Protein AF-A0A9Q0EUB9-F1 (afdb_monomer)

Nearest PDB structures (foldseek):
  1rus-assembly1_A  TM=4.535E-01  e=6.200E-01  Rhodospirillum rubrum
  4pca-assembly1_A  TM=4.721E-01  e=7.815E-01  Anaplasma phagocytophilum str. HGE1
  7cvu-assembly2_B  TM=4.628E-01  e=2.485E+00  Niastella koreensis GR20-10
  8hdj-assembly3_F  TM=3.247E-01  e=7.904E+00  Acetivibrio thermocellus DSM 1313

Secondary structure (DSSP, 8-state):
-EEEEE---STT----EEEEE-EEEE--BTTB----PPP----SS--SSPPPPPHHHH-------SSSSPPPP----PPPPTHHHHHHHHHHHHHHHHHHH-SS-SS-SHHHHHHHS--SS-PPPPEEEEPPPBSS-TTSHHHHHHHHHHHHHHHHHHSTTPPPEEEE-HHHHHHHHHHHHH-HHHH-TTT-EEEE-HHHHHHHHHHHHHHHHTTTTHHHHHHHTTSS-HHHHHHHHTTSSHHHHHHHHHHHHHHHHHHHHHHHHHHHHHHHTS--PPPPHHHHHHHHHHH-GGG--

Foldseek 3Di:
DDWDWDDPPDPPDPDIAIFDKDKDKAWQDPVGHFDDDDDPPDPPPPPVDDDDDDCLQAVQDDDDFPDDDQDADPDPDDDPDCVVVVVVVVLVVVLLVVLLVDPDDDLNDPVSSVVPPPPPPDTRDMRMDMDDIHRDHLLHLSNLVSVQVVQLVVCCVTPNPDAGEDEDEDSNLVSNVSNCSRCVVCRNCVRHHYHYHPVVVLQVVQLVVLVVCVVVCLLVVCVVVVNDDSVRSNCLNNPVDVVVVVVSVVVVVSVVVSVLVVVLVVVVVVCVVPPDDRDDSVRVVVVVLVVDPVNPD

Sequence (297 aa):
MDNIDHNPTATTATSSFHGTSVSVFQHAGKGDKGEERGQLKFREEKVKTFPELPDSFTNVRPAFFTKKKPSPPKSGVTYSDTNFLKIQLAMEYEWLEKVTVTDGPVAVTWSAHHASQKRGKPFEISITSLLPLLRDQAHSVATVKHVMDKIKEVVTLLNPGQVPVIAADQPIYAVAKQVQWNWPENYGEDKFVIMFGGLHIEMAALKSIGTLLQNSGWTGALLEAGIASPGTAESFLTASNITRTRQMHQITACSLYKLLKAAYTDYLKETDEQPKEVLSFEAWCEERKLQSPQFHF

Organism: NCBI:txid630683

Mean predicted aligned error: 10.2 Å

pLDDT: mean 83.67, std 12.46, range [44.38, 96.56]

Radius of gyration: 26.31 Å; Cα contacts (8 Å, |Δi|>4): 279; chains: 1; bounding box: 78×44×66 Å

Solvent-accessible surface area (backbone atoms only — not comparable to full-atom values): 17841 Å² total; per-residue (Å²): 72,44,72,41,76,46,73,61,83,52,97,81,54,90,64,69,45,56,18,22,40,38,71,47,77,43,75,27,46,100,90,45,72,66,86,87,75,76,78,86,76,73,68,91,60,88,68,92,65,81,84,80,76,57,61,90,73,72,58,69,58,90,52,77,83,90,58,85,80,61,65,77,76,87,77,86,78,72,82,74,72,67,67,60,57,55,58,56,49,52,56,54,52,54,50,47,53,52,48,71,73,48,99,60,98,62,68,64,49,69,69,47,40,62,63,67,42,80,68,70,76,90,76,56,77,61,49,73,49,73,54,79,73,41,72,53,51,42,74,40,61,21,42,40,52,47,51,51,53,52,46,46,52,52,32,50,71,78,42,66,90,59,68,36,75,47,50,18,48,74,70,41,34,56,48,44,52,51,48,24,49,70,39,42,92,75,29,24,82,88,51,29,42,80,38,72,27,66,69,58,54,49,45,50,52,44,26,53,51,18,60,69,44,54,92,67,49,54,52,55,54,37,36,78,70,69,76,33,56,71,73,57,32,56,34,36,37,64,29,74,47,57,72,62,30,52,50,50,52,52,53,49,51,46,53,53,50,49,51,52,52,49,55,50,54,52,51,52,57,59,37,75,77,43,96,58,89,80,67,53,74,68,58,45,50,55,54,52,47,75,69,37,83,83,64,78,116

Structure (mmCIF, N/CA/C/O backbone):
data_AF-A0A9Q0EUB9-F1
#
_entry.id   AF-A0A9Q0EUB9-F1
#
loop_
_atom_site.group_PDB
_atom_site.id
_atom_site.type_symbol
_atom_site.label_atom_id
_atom_site.label_alt_id
_atom_site.label_comp_id
_atom_site.label_asym_id
_atom_site.label_entity_id
_atom_site.label_seq_id
_atom_site.pdbx_PDB_ins_code
_atom_site.Cartn_x
_atom_site.Cartn_y
_atom_site.Cartn_z
_atom_site.occupancy
_atom_site.B_iso_or_equiv
_atom_site.auth_seq_id
_atom_site.auth_comp_id
_atom_site.auth_asym_id
_atom_site.auth_atom_id
_atom_site.pdbx_PDB_model_num
ATOM 1 N N . MET A 1 1 ? -9.802 -0.212 10.227 1.00 89.38 1 MET A N 1
ATOM 2 C CA . MET A 1 1 ? -10.618 0.841 10.871 1.00 89.38 1 MET A CA 1
ATOM 3 C C . MET A 1 1 ? -10.610 2.019 9.935 1.00 89.38 1 MET A C 1
ATOM 5 O O . MET A 1 1 ? -9.535 2.342 9.445 1.00 89.38 1 MET A O 1
ATOM 9 N N . ASP A 1 2 ? -11.773 2.593 9.665 1.00 86.81 2 ASP A N 1
ATOM 10 C CA . ASP A 1 2 ? -11.898 3.685 8.704 1.00 86.81 2 ASP A CA 1
ATOM 11 C C . ASP A 1 2 ? -12.946 4.699 9.161 1.00 86.81 2 ASP A C 1
ATOM 13 O O . ASP A 1 2 ? -13.870 4.362 9.916 1.00 86.81 2 ASP A O 1
ATOM 17 N N . ASN A 1 3 ? -12.789 5.933 8.696 1.00 86.75 3 ASN A N 1
ATOM 18 C CA . ASN A 1 3 ? -13.776 6.972 8.889 1.00 86.75 3 ASN A CA 1
ATOM 19 C C . ASN A 1 3 ? -14.998 6.710 8.003 1.00 86.75 3 ASN A C 1
ATOM 21 O O . ASN A 1 3 ? -14.860 6.331 6.842 1.00 86.75 3 ASN A O 1
ATOM 25 N N . ILE A 1 4 ? -16.201 6.926 8.532 1.00 84.31 4 ILE A N 1
ATOM 26 C CA . ILE A 1 4 ? -17.420 6.892 7.725 1.00 84.31 4 ILE A CA 1
ATOM 27 C C . ILE A 1 4 ? -18.111 8.248 7.797 1.00 84.31 4 ILE A C 1
ATOM 29 O O . ILE A 1 4 ? -18.627 8.661 8.834 1.00 84.31 4 ILE A O 1
ATOM 33 N N . ASP A 1 5 ? -18.117 8.930 6.657 1.00 78.94 5 ASP A N 1
ATOM 34 C CA . ASP A 1 5 ? -18.790 10.205 6.466 1.00 78.94 5 ASP A CA 1
ATOM 35 C C . ASP A 1 5 ? -20.022 9.994 5.594 1.00 78.94 5 ASP A C 1
ATOM 37 O O . ASP A 1 5 ? -19.920 9.658 4.413 1.00 78.94 5 ASP A O 1
ATOM 41 N N . HIS A 1 6 ? -21.203 10.246 6.148 1.00 72.69 6 HIS A N 1
ATOM 42 C CA . HIS A 1 6 ? -22.381 10.515 5.342 1.00 72.69 6 HIS A CA 1
ATOM 43 C C . HIS A 1 6 ? -22.583 12.024 5.256 1.00 72.69 6 HIS A C 1
ATOM 45 O O . HIS A 1 6 ? -23.059 12.669 6.195 1.00 72.69 6 HIS A O 1
ATOM 51 N N . ASN A 1 7 ? -22.234 12.576 4.094 1.00 63.41 7 ASN A N 1
ATOM 52 C CA . ASN A 1 7 ? -22.499 13.967 3.762 1.00 63.41 7 ASN A CA 1
ATOM 53 C C . ASN A 1 7 ? -23.860 14.082 3.036 1.00 63.41 7 ASN A C 1
ATOM 55 O O . ASN A 1 7 ? -24.083 13.353 2.063 1.00 63.41 7 ASN A O 1
ATOM 59 N N . PRO A 1 8 ? -24.787 14.944 3.491 1.00 54.22 8 PRO A N 1
ATOM 60 C CA . PRO A 1 8 ? -26.097 15.144 2.878 1.00 54.22 8 PRO A CA 1
ATOM 61 C C . PRO A 1 8 ? -26.002 15.963 1.578 1.00 54.22 8 PRO A C 1
ATOM 63 O O . PRO A 1 8 ? -26.413 17.115 1.526 1.00 54.22 8 PRO A O 1
ATOM 66 N N . THR A 1 9 ? -25.475 15.391 0.495 1.00 60.31 9 THR A N 1
ATOM 67 C CA . THR A 1 9 ? -25.698 15.949 -0.858 1.00 60.31 9 THR A CA 1
ATOM 68 C C . THR A 1 9 ? -26.981 15.416 -1.501 1.00 60.31 9 THR A C 1
ATOM 70 O O . THR A 1 9 ? -27.411 15.922 -2.535 1.00 60.31 9 THR A O 1
ATOM 73 N N . ALA A 1 10 ? -27.627 14.424 -0.881 1.00 60.03 10 ALA A N 1
ATOM 74 C CA . ALA A 1 10 ? -28.935 13.931 -1.292 1.00 60.03 10 ALA A CA 1
ATOM 75 C C . ALA A 1 10 ? -30.050 14.856 -0.780 1.00 60.03 10 ALA A C 1
ATOM 77 O O . ALA A 1 10 ? -30.110 15.174 0.406 1.00 60.03 10 ALA A O 1
ATOM 78 N N . THR A 1 11 ? -30.983 15.217 -1.660 1.00 56.22 11 THR A N 1
ATOM 79 C CA . THR A 1 11 ? -32.145 16.083 -1.380 1.00 56.22 11 THR A CA 1
ATOM 80 C C . THR A 1 11 ? -33.105 15.543 -0.311 1.00 56.22 11 THR A C 1
ATOM 82 O O . THR A 1 11 ? -33.987 16.270 0.135 1.00 56.22 11 THR A O 1
ATOM 85 N N . THR A 1 12 ? -32.935 14.292 0.124 1.00 60.78 12 THR A N 1
ATOM 86 C CA . THR A 1 12 ? -33.738 13.625 1.162 1.00 60.78 12 THR A CA 1
ATOM 87 C C . THR A 1 12 ? -32.972 13.366 2.463 1.00 60.78 12 THR A C 1
ATOM 89 O O . THR A 1 12 ? -33.509 12.725 3.364 1.00 60.78 12 THR A O 1
ATOM 92 N N . ALA A 1 13 ? -31.711 13.794 2.572 1.00 55.84 13 ALA A N 1
ATOM 93 C CA . ALA A 1 13 ? -30.912 13.545 3.766 1.00 55.84 13 ALA A CA 1
ATOM 94 C C . ALA A 1 13 ? -31.315 14.501 4.902 1.00 55.84 13 ALA A C 1
ATOM 96 O O . ALA A 1 13 ? -31.251 15.719 4.760 1.00 55.84 13 ALA A O 1
ATOM 97 N N . THR A 1 14 ? -31.726 13.943 6.043 1.00 60.16 14 THR A N 1
ATOM 98 C CA . THR A 1 14 ? -32.196 14.710 7.211 1.00 60.16 14 THR A CA 1
ATOM 99 C C . THR A 1 14 ? -31.079 15.096 8.186 1.00 60.16 14 THR A C 1
ATOM 101 O O . THR A 1 14 ? -31.284 15.961 9.031 1.00 60.16 14 THR A O 1
ATOM 104 N N . SER A 1 15 ? -29.904 14.462 8.100 1.00 65.44 15 SER A N 1
ATOM 105 C CA . SER A 1 15 ? -28.748 14.720 8.973 1.00 65.44 15 SER A CA 1
ATOM 106 C C . SER A 1 15 ? -27.446 14.221 8.341 1.00 65.44 15 SER A C 1
ATOM 108 O O . SER A 1 15 ? -27.471 13.286 7.542 1.00 65.44 15 SER A O 1
ATOM 110 N N . SER A 1 16 ? -26.305 14.791 8.736 1.00 70.88 16 SER A N 1
ATOM 111 C CA . SER A 1 16 ? -24.991 14.189 8.488 1.00 70.88 16 SER A CA 1
ATOM 112 C C . SER A 1 16 ? -24.679 13.122 9.541 1.00 70.88 16 SER A C 1
ATOM 114 O O . SER A 1 16 ? -25.105 13.222 10.693 1.00 70.88 16 SER A O 1
ATOM 116 N N . PHE A 1 17 ? -23.934 12.092 9.149 1.00 76.62 17 PHE A N 1
ATOM 117 C CA . PHE A 1 17 ? -23.360 11.117 10.076 1.00 76.62 17 PHE A CA 1
ATOM 118 C C . PHE A 1 17 ? -21.850 11.136 9.919 1.00 76.62 17 PHE A C 1
ATOM 120 O O . PHE A 1 17 ? -21.344 11.087 8.803 1.00 76.62 17 PHE A O 1
ATOM 127 N N . HIS A 1 18 ? -21.148 11.191 11.039 1.00 80.75 18 HIS A N 1
ATOM 128 C CA . HIS A 1 18 ? -19.721 10.952 11.082 1.00 80.75 18 HIS A CA 1
ATOM 129 C C . HIS A 1 18 ? -19.480 9.906 12.153 1.00 80.75 18 HIS A C 1
ATOM 131 O O . HIS A 1 18 ? -19.919 10.085 13.288 1.00 80.75 18 HIS A O 1
ATOM 137 N N . GLY A 1 19 ? -18.807 8.823 11.798 1.00 87.81 19 GLY A N 1
ATOM 138 C CA . GLY A 1 19 ? -18.542 7.739 12.725 1.00 87.81 19 GLY A CA 1
ATOM 139 C C . GLY A 1 19 ? -17.322 6.931 12.332 1.00 87.81 19 GLY A C 1
ATOM 140 O O . GLY A 1 19 ? -16.579 7.272 11.417 1.00 87.81 19 GLY A O 1
ATOM 141 N N . THR A 1 20 ? -17.147 5.808 13.010 1.00 90.62 20 THR A N 1
ATOM 142 C CA . THR A 1 20 ? -16.055 4.876 12.748 1.00 90.62 20 THR A CA 1
ATOM 143 C C . THR A 1 20 ? -16.614 3.528 12.329 1.00 90.62 20 THR A C 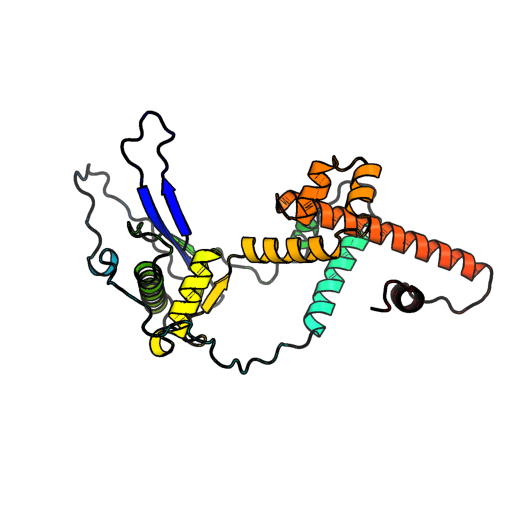1
ATOM 145 O O . THR A 1 20 ? -17.476 2.957 13.004 1.00 90.62 20 THR A O 1
ATOM 148 N N . SER A 1 21 ? -16.069 2.992 11.240 1.00 92.00 21 SER A N 1
ATOM 149 C CA . SER A 1 21 ? -16.313 1.622 10.799 1.00 92.00 21 SER A CA 1
ATOM 150 C C . SER A 1 21 ? -15.107 0.724 11.098 1.00 92.00 21 SER A C 1
ATOM 152 O O . SER A 1 21 ? -13.941 1.134 11.012 1.00 92.00 21 SER A O 1
ATOM 154 N N . VAL A 1 22 ? -15.377 -0.527 11.473 1.00 92.94 22 VAL A N 1
ATOM 155 C CA . VAL A 1 22 ? -14.336 -1.527 11.733 1.00 92.94 22 VAL A CA 1
ATOM 156 C C . VAL A 1 22 ? -14.710 -2.836 11.053 1.00 92.94 22 VAL A C 1
ATOM 158 O O . VAL A 1 22 ? -15.685 -3.483 11.425 1.00 92.94 22 VAL A O 1
ATOM 161 N N . SER A 1 23 ? -13.894 -3.233 10.083 1.00 92.12 23 SER A N 1
ATOM 162 C CA . SER A 1 23 ? -13.948 -4.551 9.453 1.00 92.12 23 SER A CA 1
ATOM 163 C C . SER A 1 23 ? -12.928 -5.473 10.111 1.00 92.12 23 SER A C 1
ATOM 165 O O . SER A 1 23 ? -11.768 -5.092 10.285 1.00 92.12 23 SER A O 1
ATOM 167 N N . VAL A 1 24 ? -13.361 -6.678 10.462 1.00 91.00 24 VAL A N 1
ATOM 168 C CA . VAL A 1 24 ? -12.537 -7.732 11.054 1.00 91.00 24 VAL A CA 1
ATOM 169 C C . VAL A 1 24 ? -12.381 -8.854 10.038 1.00 91.00 24 VAL A C 1
ATOM 171 O O . VAL A 1 24 ? -13.351 -9.261 9.397 1.00 91.00 24 VAL A O 1
ATOM 174 N N . PHE A 1 25 ? -11.155 -9.350 9.911 1.00 89.56 25 PHE A N 1
ATOM 175 C CA . PHE A 1 25 ? -10.788 -10.429 9.005 1.00 89.56 25 PHE A CA 1
ATOM 176 C C . PHE A 1 25 ? -10.156 -11.555 9.820 1.00 89.56 25 PHE A C 1
ATOM 178 O O . PHE A 1 25 ? -9.220 -11.313 10.580 1.00 89.56 25 PHE A O 1
ATOM 185 N N . GLN A 1 26 ? -10.657 -12.774 9.651 1.00 86.56 26 GLN A N 1
ATOM 186 C CA . GLN A 1 26 ? -10.038 -13.989 10.163 1.00 86.56 26 GLN A CA 1
ATOM 187 C C . GLN A 1 26 ? -9.510 -14.795 8.976 1.00 86.56 26 GLN A C 1
ATOM 189 O O . GLN A 1 26 ? -10.258 -15.172 8.071 1.00 86.56 26 GLN A O 1
ATOM 194 N N . HIS A 1 27 ? -8.201 -15.024 8.962 1.00 84.06 27 HIS A N 1
ATOM 195 C CA . HIS A 1 27 ? -7.534 -15.776 7.907 1.00 84.06 27 HIS A CA 1
ATOM 196 C C . HIS A 1 27 ? -7.450 -17.246 8.314 1.00 84.06 27 HIS A C 1
ATOM 198 O O . HIS A 1 27 ? -6.707 -17.597 9.228 1.00 84.06 27 HIS A O 1
ATOM 204 N N . ALA A 1 28 ? -8.211 -18.098 7.632 1.00 77.81 28 ALA A N 1
ATOM 205 C CA . ALA A 1 28 ? -8.210 -19.531 7.882 1.00 77.81 28 ALA A CA 1
ATOM 206 C C . ALA A 1 28 ? -6.838 -20.158 7.550 1.00 77.81 28 ALA A C 1
ATOM 208 O O . ALA A 1 28 ? -6.236 -19.901 6.503 1.00 77.81 28 ALA A O 1
ATOM 209 N N . GLY A 1 29 ? -6.337 -20.984 8.465 1.00 72.44 29 GLY A N 1
ATOM 210 C CA . GLY A 1 29 ? -5.090 -21.732 8.360 1.00 72.44 29 GLY A CA 1
ATOM 211 C C . GLY A 1 29 ? -5.313 -23.247 8.357 1.00 72.44 29 GLY A C 1
ATOM 212 O O . GLY A 1 29 ? -6.389 -23.752 8.660 1.00 72.44 29 GLY A O 1
ATOM 213 N N . LYS A 1 30 ? -4.257 -24.015 8.051 1.00 69.50 30 LYS A N 1
ATOM 214 C CA . LYS A 1 30 ? -4.339 -25.488 7.931 1.00 69.50 30 LYS A CA 1
ATOM 215 C C . LYS A 1 30 ? -4.806 -26.212 9.204 1.00 69.50 30 LYS A C 1
ATOM 217 O O . LYS A 1 30 ? -5.313 -27.322 9.093 1.00 69.50 30 LYS A O 1
ATOM 222 N N . GLY A 1 31 ? -4.589 -25.623 10.381 1.00 70.69 31 GLY A N 1
ATOM 223 C CA . GLY A 1 31 ? -4.983 -26.187 11.679 1.00 70.69 31 GLY A CA 1
ATOM 224 C C . GLY A 1 31 ? -6.146 -25.463 12.360 1.00 70.69 31 GLY A C 1
ATOM 225 O O . GLY A 1 31 ? -6.636 -25.949 13.370 1.00 70.69 31 GLY A O 1
ATOM 226 N N . ASP A 1 32 ? -6.584 -24.328 11.814 1.00 72.38 32 ASP A N 1
ATOM 227 C CA . ASP A 1 32 ? -7.654 -23.504 12.369 1.00 72.38 32 ASP A CA 1
ATOM 228 C C . ASP A 1 32 ? -8.381 -22.814 11.215 1.00 72.38 32 ASP A C 1
ATOM 230 O O . ASP A 1 32 ? -7.850 -21.899 10.585 1.00 72.38 32 ASP A O 1
ATOM 234 N N . LYS A 1 33 ? -9.586 -23.290 10.900 1.00 75.44 33 LYS A N 1
ATOM 235 C CA . LYS A 1 33 ? -10.401 -22.744 9.806 1.00 75.44 33 LYS A CA 1
ATOM 236 C C . LYS A 1 33 ? -11.096 -21.434 10.184 1.00 75.44 33 LYS A C 1
ATOM 238 O O . LYS A 1 33 ? -11.777 -20.851 9.345 1.00 75.44 33 LYS A O 1
ATOM 243 N N . GLY A 1 34 ? -10.909 -20.974 11.416 1.00 74.88 34 GLY A N 1
ATOM 244 C CA . GLY A 1 34 ? -11.662 -19.887 11.998 1.00 74.88 34 GLY A CA 1
ATOM 245 C C . GLY A 1 34 ? -13.081 -20.289 12.381 1.00 74.88 34 GLY A C 1
ATOM 246 O O . GLY A 1 34 ? -13.557 -21.388 12.085 1.00 74.88 34 GLY A O 1
ATOM 247 N N . GLU A 1 35 ? -13.760 -19.381 13.073 1.00 74.38 35 GLU A N 1
ATOM 248 C CA . GLU A 1 35 ? -15.121 -19.597 13.549 1.00 74.38 35 GLU A CA 1
ATOM 249 C C . GLU A 1 35 ? -16.091 -18.887 12.601 1.00 74.38 35 GLU A C 1
ATOM 251 O O . GLU A 1 35 ? -16.294 -17.673 12.676 1.00 74.38 35 GLU A O 1
ATOM 256 N N . GLU A 1 36 ? -16.697 -19.643 11.682 1.00 70.88 36 GLU A N 1
ATOM 257 C CA . GLU A 1 36 ? -17.761 -19.104 10.841 1.00 70.88 36 GLU A CA 1
ATOM 258 C C . GLU A 1 36 ? -19.012 -18.882 11.694 1.00 70.88 36 GLU A C 1
ATOM 260 O O . GLU A 1 36 ? -19.663 -19.822 12.157 1.00 70.88 36 GLU A O 1
ATOM 265 N N . ARG A 1 37 ? -19.367 -17.614 11.907 1.00 66.31 37 ARG A N 1
ATOM 266 C CA . ARG A 1 37 ? -20.626 -17.254 12.555 1.00 66.31 37 ARG A CA 1
ATOM 267 C C . ARG A 1 37 ? -21.682 -17.016 11.492 1.00 66.31 37 ARG A C 1
ATOM 269 O O . ARG A 1 37 ? -21.542 -16.125 10.659 1.00 66.31 37 ARG A O 1
ATOM 276 N N . GLY A 1 38 ? -22.748 -17.812 11.545 1.00 61.59 38 GLY A N 1
ATOM 277 C CA . GLY A 1 38 ? -23.901 -17.635 10.669 1.00 61.59 38 GLY A CA 1
ATOM 278 C C . GLY A 1 38 ? -24.463 -16.216 10.767 1.00 61.59 38 GLY A C 1
ATOM 279 O O . GLY A 1 38 ? -24.407 -15.582 11.824 1.00 61.59 38 GLY A O 1
ATOM 280 N N . GLN A 1 39 ? -25.014 -15.721 9.658 1.00 60.25 39 GLN A N 1
ATOM 281 C CA . GLN A 1 39 ? -25.669 -14.417 9.612 1.00 60.25 39 GLN A CA 1
ATOM 282 C C . GLN A 1 39 ? -26.689 -14.308 10.752 1.00 60.25 39 GLN A C 1
ATOM 284 O O . GLN A 1 39 ? -27.480 -15.231 10.973 1.00 60.25 39 GLN A O 1
ATOM 289 N N . LEU A 1 40 ? -26.679 -13.179 11.468 1.00 61.84 40 LEU A N 1
ATOM 290 C CA . LEU A 1 40 ? -27.714 -12.854 12.446 1.00 61.84 40 LEU A CA 1
ATOM 291 C C . LEU A 1 40 ? -29.075 -12.935 11.746 1.00 61.84 40 LEU A C 1
ATOM 293 O O . LEU A 1 40 ? -29.431 -12.071 10.946 1.00 61.84 40 LEU A O 1
ATOM 297 N N . LYS A 1 41 ? -29.822 -14.009 12.022 1.00 55.06 41 LYS A N 1
ATOM 298 C CA . LYS A 1 41 ? -31.193 -14.167 11.548 1.00 55.06 41 LYS A CA 1
ATOM 299 C C . LYS A 1 41 ? -32.064 -13.235 12.372 1.00 55.06 41 LYS A C 1
ATOM 301 O O . LYS A 1 41 ? -32.492 -13.579 13.474 1.00 55.06 41 LYS A O 1
ATOM 306 N N . PHE A 1 42 ? -32.293 -12.037 11.852 1.00 58.50 42 PHE A N 1
ATOM 307 C CA . PHE A 1 42 ? -33.357 -11.187 12.363 1.00 58.50 42 PHE A CA 1
ATOM 308 C C . PHE A 1 42 ? -34.672 -11.950 12.179 1.00 58.50 42 PHE A C 1
ATOM 310 O O . PHE A 1 42 ? -34.935 -12.478 11.098 1.00 58.50 42 PHE A O 1
ATOM 317 N N . ARG A 1 43 ? -35.466 -12.086 13.248 1.00 58.19 43 ARG A N 1
ATOM 318 C CA . ARG A 1 43 ? -36.803 -12.681 13.138 1.00 58.19 43 ARG A CA 1
ATOM 319 C C . ARG A 1 43 ? -37.594 -11.870 12.106 1.00 58.19 43 ARG A C 1
ATOM 321 O O . ARG A 1 43 ? -37.560 -10.647 12.156 1.00 58.19 43 ARG A O 1
ATOM 328 N N . GLU A 1 44 ? -38.310 -12.545 11.207 1.00 54.00 44 GLU A N 1
ATOM 329 C CA . GLU A 1 44 ? -39.214 -11.914 10.222 1.00 54.00 44 GLU A CA 1
ATOM 330 C C . GLU A 1 44 ? -40.408 -11.192 10.875 1.00 54.00 44 GLU A C 1
ATOM 332 O O . GLU A 1 44 ? -41.183 -10.499 10.215 1.00 54.00 44 GLU A O 1
ATOM 337 N N . GLU A 1 45 ? -40.562 -11.328 12.192 1.00 57.16 45 GLU A N 1
ATOM 338 C CA . GLU A 1 45 ? -41.456 -10.495 12.979 1.00 57.16 45 GLU A CA 1
ATOM 339 C C . GLU A 1 45 ? -41.043 -9.032 12.802 1.00 57.16 45 GLU A C 1
ATOM 341 O O . GLU A 1 45 ? -39.869 -8.695 12.924 1.00 57.16 45 GLU A O 1
ATOM 346 N N . LYS A 1 46 ? -42.001 -8.143 12.521 1.00 54.25 46 LYS A N 1
ATOM 347 C CA . LYS A 1 46 ? -41.779 -6.691 12.499 1.00 54.25 46 LYS A CA 1
ATOM 348 C C . LYS A 1 46 ? -41.303 -6.230 13.881 1.00 54.25 46 LYS A C 1
ATOM 350 O O . LYS A 1 46 ? -42.107 -5.781 14.699 1.00 54.25 46 LYS A O 1
ATOM 355 N N . VAL A 1 47 ? -40.010 -6.356 14.164 1.00 55.12 47 VAL A N 1
ATOM 356 C CA . VAL A 1 47 ? -39.419 -5.893 15.412 1.00 55.12 47 VAL A CA 1
ATOM 357 C C . VAL A 1 47 ? -39.417 -4.369 15.341 1.00 55.12 47 VAL A C 1
ATOM 359 O O . VAL A 1 47 ? -38.671 -3.771 14.572 1.00 55.12 47 VAL A O 1
ATOM 362 N N . LYS A 1 48 ? -40.300 -3.723 16.111 1.00 56.50 48 LYS A N 1
ATOM 363 C CA . LYS A 1 48 ? -40.396 -2.252 16.177 1.00 56.50 48 LYS A CA 1
ATOM 364 C C . LYS A 1 48 ? -39.142 -1.593 16.771 1.00 56.50 48 LYS A C 1
ATOM 366 O O . LYS A 1 48 ? -39.005 -0.379 16.674 1.00 56.50 48 LYS A O 1
ATOM 371 N N . THR A 1 49 ? -38.258 -2.367 17.398 1.00 59.94 49 THR A N 1
ATOM 372 C CA . THR A 1 49 ? -37.119 -1.878 18.184 1.00 59.94 49 THR A CA 1
ATOM 373 C C . THR A 1 49 ? -35.887 -2.747 17.951 1.00 59.94 49 THR A C 1
ATOM 375 O O . THR A 1 49 ? -35.911 -3.946 18.225 1.00 59.94 49 THR A O 1
ATOM 378 N N . PHE A 1 50 ? -34.801 -2.149 17.465 1.00 63.31 50 PHE A N 1
ATOM 379 C CA . PHE A 1 50 ? -33.507 -2.824 17.380 1.00 63.31 50 PHE A CA 1
ATOM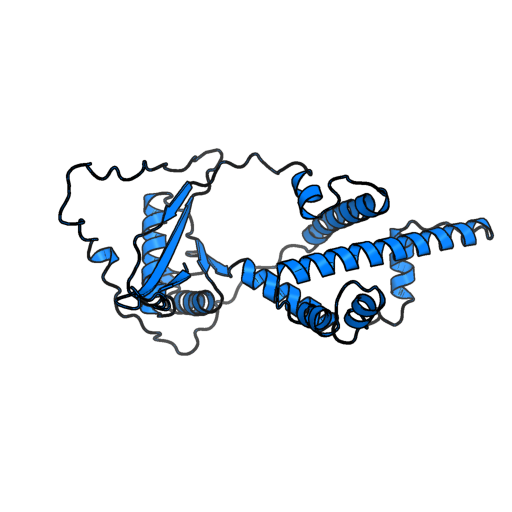 380 C C . PHE A 1 50 ? -32.905 -2.983 18.787 1.00 63.31 50 PHE A C 1
ATOM 382 O O . PHE A 1 50 ? -32.998 -2.037 19.570 1.00 63.31 50 PHE A O 1
ATOM 389 N N . PRO A 1 51 ? -32.301 -4.139 19.126 1.00 69.94 51 PRO A N 1
ATOM 390 C CA . PRO A 1 51 ? -31.597 -4.306 20.394 1.00 69.94 51 PRO A CA 1
ATOM 391 C C . PRO A 1 51 ? -30.470 -3.280 20.515 1.00 69.94 51 PRO A C 1
ATOM 393 O O . PRO A 1 51 ? -29.694 -3.101 19.573 1.00 69.94 51 PRO A O 1
ATOM 396 N N . GLU A 1 52 ? -30.374 -2.622 21.668 1.00 81.75 52 GLU A N 1
ATOM 397 C CA . GLU A 1 52 ? -29.263 -1.716 21.943 1.00 81.75 52 GLU A CA 1
ATOM 398 C C . GLU A 1 52 ? -27.960 -2.501 22.112 1.00 81.75 52 GLU A C 1
ATOM 400 O O . GLU A 1 52 ? -27.929 -3.621 22.631 1.00 81.75 52 GLU A O 1
ATOM 405 N N . LEU A 1 53 ? -26.868 -1.910 21.634 1.00 86.19 53 LEU A N 1
ATOM 406 C CA . LEU A 1 53 ? -25.537 -2.468 21.825 1.00 86.19 53 LEU A CA 1
ATOM 407 C C . LEU A 1 53 ? -25.098 -2.271 23.283 1.00 86.19 53 LEU A C 1
ATOM 409 O O . LEU A 1 53 ? -25.437 -1.247 23.874 1.00 86.19 53 LEU A O 1
ATOM 413 N N . PRO A 1 54 ? -24.297 -3.191 23.850 1.00 89.56 54 PRO A N 1
ATOM 414 C CA . PRO A 1 54 ? -23.807 -3.048 25.215 1.00 89.56 54 PRO A CA 1
ATOM 415 C C . PRO A 1 54 ? -23.018 -1.751 25.420 1.00 89.56 54 PRO A C 1
ATOM 417 O O . PRO A 1 54 ? -22.197 -1.385 24.574 1.00 89.56 54 PRO A O 1
ATOM 420 N N . ASP A 1 55 ? -23.161 -1.139 26.597 1.00 90.50 55 ASP A N 1
ATOM 421 C CA . ASP A 1 55 ? -22.394 0.052 26.998 1.00 90.50 55 ASP A CA 1
ATOM 422 C C . ASP A 1 55 ? -20.882 -0.157 26.895 1.00 90.50 55 ASP A C 1
ATOM 424 O O . ASP A 1 55 ? -20.131 0.761 26.578 1.00 90.50 55 ASP A O 1
ATOM 428 N N . SER A 1 56 ? -20.411 -1.386 27.121 1.00 90.75 56 SER A N 1
ATOM 429 C CA . SER A 1 56 ? -18.996 -1.736 26.972 1.00 90.75 56 SER A CA 1
ATOM 430 C C . SER A 1 56 ? -18.475 -1.552 25.544 1.00 90.75 56 SER A C 1
ATOM 432 O O . SER A 1 56 ? -17.263 -1.432 25.363 1.00 90.75 56 SER A O 1
ATOM 434 N N . PHE A 1 57 ? -19.360 -1.543 24.543 1.00 91.25 57 PHE A N 1
ATOM 435 C CA . PHE A 1 57 ? -19.045 -1.277 23.145 1.00 91.25 57 PHE A CA 1
ATOM 436 C C . PHE A 1 57 ? -19.311 0.182 22.763 1.00 91.25 57 PHE A C 1
ATOM 438 O O . PHE A 1 57 ? -18.473 0.786 22.098 1.00 91.25 57 PHE A O 1
ATOM 445 N N . THR A 1 58 ? -20.451 0.747 23.163 1.00 90.75 58 THR A N 1
ATOM 446 C CA . THR A 1 58 ? -20.892 2.081 22.719 1.00 90.75 58 THR A CA 1
ATOM 447 C C . THR A 1 58 ? -20.249 3.230 23.488 1.00 90.75 58 THR A C 1
ATOM 449 O O . THR A 1 58 ? -20.125 4.322 22.941 1.00 90.75 58 THR A O 1
ATOM 452 N N . ASN A 1 59 ? -19.825 3.013 24.736 1.00 92.38 59 ASN A N 1
ATOM 453 C CA . ASN A 1 59 ? -19.273 4.064 25.582 1.00 92.38 59 ASN A CA 1
ATOM 454 C C . ASN A 1 59 ? -17.752 4.192 25.399 1.00 92.38 59 ASN A C 1
ATOM 456 O O . ASN A 1 59 ? -16.963 3.498 26.052 1.00 92.38 59 ASN A O 1
ATOM 460 N N . VAL A 1 60 ? -17.340 5.102 24.514 1.00 93.25 60 VAL A N 1
ATOM 461 C CA . VAL A 1 60 ? -15.931 5.448 24.294 1.00 93.25 60 VAL A CA 1
ATOM 462 C C . VAL A 1 60 ? -15.425 6.295 25.461 1.00 93.25 60 VAL A C 1
ATOM 464 O O . VAL A 1 60 ? -15.772 7.465 25.624 1.00 93.25 60 VAL A O 1
ATOM 467 N N . ARG A 1 61 ? -14.567 5.703 26.297 1.00 93.31 61 ARG A N 1
ATOM 468 C CA . ARG A 1 61 ? -13.997 6.409 27.452 1.00 93.31 61 ARG A CA 1
ATOM 469 C C . ARG A 1 61 ? -13.006 7.486 26.997 1.00 93.31 61 ARG A C 1
ATOM 471 O O . ARG A 1 61 ? -12.163 7.191 26.146 1.00 93.31 61 ARG A O 1
ATOM 478 N N . PRO A 1 62 ? -13.016 8.685 27.611 1.00 93.81 62 PRO A N 1
ATOM 479 C CA . PRO A 1 62 ? -12.030 9.715 27.314 1.00 93.81 62 PRO A CA 1
ATOM 480 C C . PRO A 1 62 ? -10.598 9.193 27.471 1.00 93.81 62 PRO A C 1
ATOM 482 O O . PRO A 1 62 ? -10.258 8.562 28.474 1.00 93.81 62 PRO A O 1
ATOM 485 N N . ALA A 1 63 ? -9.750 9.484 26.489 1.00 92.94 63 ALA A N 1
ATOM 486 C CA . ALA A 1 63 ? -8.329 9.179 26.534 1.00 92.94 63 ALA A CA 1
ATOM 487 C C . ALA A 1 63 ? -7.533 10.349 25.961 1.00 92.94 63 ALA A C 1
ATOM 489 O O . ALA A 1 63 ? -7.895 10.925 24.936 1.00 92.94 63 ALA A O 1
ATOM 490 N N . PHE A 1 64 ? -6.427 10.674 26.622 1.00 91.94 64 PHE A N 1
ATOM 491 C CA . PHE A 1 64 ? -5.560 11.790 26.266 1.00 91.94 64 PHE A CA 1
ATOM 492 C C . PHE A 1 64 ? -4.105 11.362 26.425 1.00 91.94 64 PHE A C 1
ATOM 494 O O . PHE A 1 64 ? -3.780 10.548 27.293 1.00 91.94 64 PHE A O 1
ATOM 501 N N . PHE A 1 65 ? -3.219 11.912 25.598 1.00 90.44 65 PHE A N 1
ATOM 502 C CA . PHE A 1 65 ? -1.791 11.659 25.743 1.00 90.44 65 PHE A CA 1
ATOM 503 C C . PHE A 1 65 ? -1.261 12.344 27.000 1.00 90.44 65 PHE A C 1
ATOM 505 O O . PHE A 1 65 ? -1.381 13.557 27.161 1.00 90.44 65 PHE A O 1
ATOM 512 N N . THR A 1 66 ? -0.646 11.561 27.881 1.00 82.69 66 THR A N 1
ATOM 513 C CA . THR A 1 66 ? 0.007 12.072 29.092 1.00 82.69 66 THR A CA 1
ATOM 514 C C . THR A 1 66 ? 1.430 12.542 28.804 1.00 82.69 66 THR A C 1
ATOM 516 O O . THR A 1 66 ? 1.935 13.438 29.478 1.00 82.69 66 THR A O 1
ATOM 519 N N . LYS A 1 67 ? 2.074 11.988 27.768 1.00 83.19 67 LYS A N 1
ATOM 520 C CA . LYS A 1 67 ? 3.392 12.408 27.282 1.00 83.19 67 LYS A CA 1
ATOM 521 C C . LYS A 1 67 ? 3.249 13.167 25.965 1.00 83.19 67 LYS A C 1
ATOM 523 O O . LYS A 1 67 ? 2.680 12.662 24.998 1.00 83.19 67 LYS A O 1
ATOM 528 N N . LYS A 1 68 ? 3.819 14.373 25.897 1.00 75.56 68 LYS A N 1
ATOM 529 C CA . LYS A 1 68 ? 3.957 15.102 24.628 1.00 75.56 68 LYS A CA 1
ATOM 530 C C . LYS A 1 68 ? 5.019 14.405 23.776 1.00 75.56 68 LYS A C 1
ATOM 532 O O . LYS A 1 68 ? 6.147 14.273 24.232 1.00 75.56 68 LYS A O 1
ATOM 537 N N . LYS A 1 69 ? 4.659 14.010 22.548 1.00 73.25 69 LYS A N 1
ATOM 538 C CA . LYS A 1 69 ? 5.550 13.355 21.568 1.00 73.25 69 LYS A CA 1
ATOM 539 C C . LYS A 1 69 ? 6.226 12.093 22.138 1.00 73.25 69 LYS A C 1
ATOM 541 O O . LYS A 1 69 ? 7.431 12.108 22.381 1.00 73.25 69 LYS A O 1
ATOM 546 N N . PRO A 1 70 ? 5.469 11.012 22.387 1.00 78.19 70 PRO A N 1
ATOM 547 C CA . PRO A 1 70 ? 6.073 9.749 22.801 1.00 78.19 70 PRO A CA 1
ATOM 548 C C . PRO A 1 70 ? 7.099 9.293 21.751 1.00 78.19 70 PRO A C 1
ATOM 550 O O . PRO A 1 70 ? 6.813 9.299 20.553 1.00 78.19 70 PRO A O 1
ATOM 553 N N . SER A 1 71 ? 8.300 8.928 22.194 1.00 77.50 71 SER A N 1
ATOM 554 C CA . SER A 1 71 ? 9.320 8.384 21.298 1.00 77.50 71 SER A CA 1
ATOM 555 C C . SER A 1 71 ? 9.010 6.922 20.972 1.00 77.50 71 SER A C 1
ATOM 557 O O . SER A 1 71 ? 8.550 6.198 21.862 1.00 77.50 71 SER A O 1
ATOM 559 N N . PRO A 1 72 ? 9.295 6.460 19.742 1.00 80.38 72 PRO A N 1
ATOM 560 C CA . PRO A 1 72 ? 9.247 5.0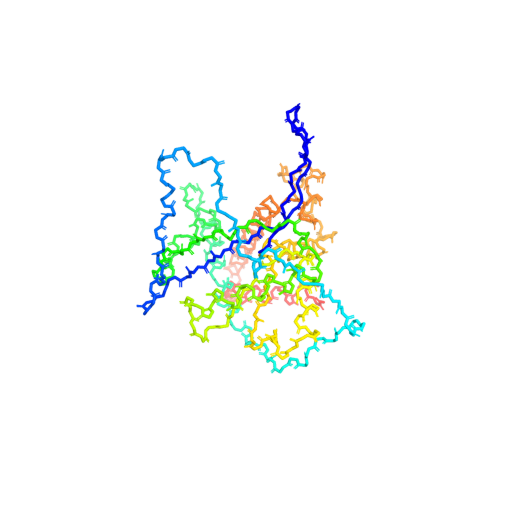39 19.439 1.00 80.38 72 PRO A CA 1
ATOM 561 C C . PRO A 1 72 ? 10.200 4.264 20.367 1.00 80.38 72 PRO A C 1
ATOM 563 O O . PRO A 1 72 ? 11.270 4.783 20.716 1.00 80.38 72 PRO A O 1
ATOM 566 N N . PRO A 1 73 ? 9.842 3.035 20.781 1.00 76.94 73 PRO A N 1
ATOM 567 C CA . PRO A 1 73 ? 10.767 2.169 21.497 1.00 76.94 73 PRO A CA 1
ATOM 568 C C . PRO A 1 73 ? 12.013 1.915 20.636 1.00 76.94 73 PRO A C 1
ATOM 570 O O . PRO A 1 73 ? 11.949 1.914 19.405 1.00 76.94 73 PRO A O 1
ATOM 573 N N . LYS A 1 74 ? 13.171 1.713 21.277 1.00 74.19 74 LYS A N 1
ATOM 574 C CA . LYS A 1 74 ? 14.390 1.325 20.557 1.00 74.19 74 LYS A CA 1
ATOM 575 C C . LYS A 1 74 ? 14.155 -0.050 19.932 1.00 74.19 74 LYS A C 1
ATOM 577 O O . LYS A 1 74 ? 14.081 -1.041 20.653 1.00 74.19 74 LYS A O 1
ATOM 582 N N . SER A 1 75 ? 14.021 -0.098 18.610 1.00 67.44 75 SER A N 1
ATOM 583 C CA . SER A 1 75 ? 13.878 -1.359 17.887 1.00 67.44 75 SER A CA 1
ATOM 584 C C . SER A 1 75 ? 15.216 -2.099 17.869 1.00 67.44 75 SER A C 1
ATOM 586 O O . SER A 1 75 ? 16.233 -1.537 17.468 1.00 67.44 75 SER A O 1
ATOM 588 N N . GLY A 1 76 ? 15.212 -3.355 18.321 1.00 63.75 76 GLY A N 1
ATOM 589 C CA . GLY A 1 76 ? 16.336 -4.288 18.187 1.00 63.75 76 GLY A CA 1
ATOM 590 C C . GLY A 1 76 ? 16.274 -5.123 16.905 1.00 63.75 76 GLY A C 1
ATOM 591 O O . GLY A 1 76 ? 17.054 -6.059 16.751 1.00 63.75 76 GLY A O 1
ATOM 592 N N . VAL A 1 77 ? 15.327 -4.832 16.006 1.00 65.81 77 VAL A N 1
ATOM 593 C CA . VAL A 1 77 ? 15.120 -5.613 14.785 1.00 65.81 77 VAL A CA 1
ATOM 594 C C . VAL A 1 77 ? 16.208 -5.266 13.778 1.00 65.81 77 VAL A C 1
ATOM 596 O O . VAL A 1 77 ? 16.296 -4.142 13.286 1.00 65.81 77 VAL A O 1
ATOM 599 N N . THR A 1 78 ? 17.042 -6.249 13.462 1.00 65.19 78 THR A N 1
ATOM 600 C CA . THR A 1 78 ? 17.961 -6.177 12.327 1.00 65.19 78 THR A CA 1
ATOM 601 C C . THR A 1 78 ? 17.165 -6.482 11.062 1.00 65.19 78 THR A C 1
ATOM 603 O O . THR A 1 78 ? 16.427 -7.468 11.025 1.00 65.19 78 THR A O 1
ATOM 606 N N . TYR A 1 79 ? 17.271 -5.638 10.034 1.00 62.59 79 TYR A N 1
ATOM 607 C CA . TYR A 1 79 ? 16.635 -5.926 8.750 1.00 62.59 79 TYR A CA 1
ATOM 608 C C . TYR A 1 79 ? 17.176 -7.248 8.197 1.00 62.59 79 TYR A C 1
ATOM 610 O O . TYR A 1 79 ? 18.379 -7.506 8.244 1.00 62.59 79 TYR A O 1
ATOM 618 N N . SER A 1 80 ? 16.276 -8.090 7.695 1.00 64.19 80 SER A N 1
ATOM 619 C CA . SER A 1 80 ? 16.643 -9.319 6.999 1.00 64.19 80 SER A CA 1
ATOM 620 C C . SER A 1 80 ? 17.512 -9.016 5.779 1.00 64.19 80 SER A C 1
ATOM 622 O O . SER A 1 80 ? 17.375 -7.965 5.152 1.00 64.19 80 SER A O 1
ATOM 624 N N . ASP A 1 81 ? 18.368 -9.971 5.427 1.00 66.19 81 ASP A N 1
ATOM 625 C CA . ASP A 1 81 ? 19.236 -9.906 4.258 1.00 66.19 81 ASP A CA 1
ATOM 626 C C . ASP A 1 81 ? 18.454 -9.537 2.978 1.00 66.19 81 ASP A C 1
ATOM 628 O O . ASP A 1 81 ? 17.426 -10.134 2.640 1.00 66.19 81 ASP A O 1
ATOM 632 N N . THR A 1 82 ? 18.974 -8.548 2.246 1.00 69.06 82 THR A N 1
ATOM 633 C CA . THR A 1 82 ? 18.461 -8.071 0.950 1.00 69.06 82 THR A CA 1
ATOM 634 C C . THR A 1 82 ? 18.403 -9.151 -0.133 1.00 69.06 82 THR A C 1
ATOM 636 O O . THR A 1 82 ? 17.767 -8.945 -1.165 1.00 69.06 82 THR A O 1
ATOM 639 N N . ASN A 1 83 ? 19.008 -10.321 0.085 1.00 74.38 83 ASN A N 1
ATOM 640 C CA . ASN A 1 83 ? 18.927 -11.455 -0.832 1.00 74.38 83 ASN A CA 1
ATOM 641 C C . ASN A 1 83 ? 17.483 -11.879 -1.168 1.00 74.38 83 ASN A C 1
ATOM 643 O O . ASN A 1 83 ? 17.232 -12.305 -2.295 1.00 74.38 83 ASN A O 1
ATOM 647 N N . PHE A 1 84 ? 16.509 -11.681 -0.270 1.00 71.88 84 PHE A N 1
ATOM 648 C CA . PHE A 1 84 ? 15.093 -11.901 -0.603 1.00 71.88 84 PHE A CA 1
ATOM 649 C C . PHE A 1 84 ? 14.598 -10.983 -1.735 1.00 71.88 84 PHE A C 1
ATOM 651 O O . PHE A 1 84 ? 13.846 -11.424 -2.603 1.00 71.88 84 PHE A O 1
ATOM 658 N N . LEU A 1 85 ? 15.054 -9.725 -1.774 1.00 74.25 85 LEU A N 1
ATOM 659 C CA . LEU A 1 85 ? 14.681 -8.770 -2.823 1.00 74.25 85 LEU A CA 1
ATOM 660 C C . LEU A 1 85 ? 15.220 -9.199 -4.189 1.00 74.25 85 LEU A C 1
ATOM 662 O O . LEU A 1 85 ? 14.524 -9.049 -5.187 1.00 74.25 85 LEU A O 1
ATOM 666 N N . LYS A 1 86 ? 16.422 -9.790 -4.239 1.00 77.06 86 LYS A N 1
ATOM 667 C CA . LYS A 1 86 ? 16.997 -10.316 -5.489 1.00 77.06 86 LYS A CA 1
ATOM 668 C C . LYS A 1 86 ? 16.136 -11.429 -6.088 1.00 77.06 86 LYS A C 1
ATOM 670 O O . LYS A 1 86 ? 15.920 -11.445 -7.294 1.00 77.06 86 LYS A O 1
ATOM 675 N N . ILE A 1 87 ? 15.615 -12.326 -5.247 1.00 78.56 87 ILE A N 1
ATOM 676 C CA . ILE A 1 87 ? 14.727 -13.412 -5.686 1.00 78.56 87 ILE A CA 1
ATOM 677 C C . ILE A 1 87 ? 13.416 -12.844 -6.242 1.00 78.56 87 ILE A C 1
ATOM 679 O O . ILE A 1 87 ? 12.966 -13.282 -7.296 1.00 78.56 87 ILE A O 1
ATOM 683 N N . GLN A 1 88 ? 12.823 -11.852 -5.568 1.00 79.50 88 GLN A N 1
ATOM 684 C CA . GLN A 1 88 ? 11.595 -11.204 -6.048 1.00 79.50 88 GLN A CA 1
ATOM 685 C C . GLN A 1 88 ? 11.819 -10.496 -7.392 1.00 79.50 88 GLN A C 1
ATOM 687 O O . GLN A 1 88 ? 11.030 -10.675 -8.313 1.00 79.50 88 GLN A O 1
ATOM 692 N N . LEU A 1 89 ? 12.936 -9.776 -7.542 1.00 84.75 89 LEU A N 1
ATOM 693 C CA . LEU A 1 89 ? 13.291 -9.097 -8.793 1.00 84.75 89 LEU A CA 1
ATOM 694 C C . LEU A 1 89 ? 13.455 -10.062 -9.973 1.00 84.75 89 LEU A C 1
ATOM 696 O O . LEU A 1 89 ? 13.096 -9.706 -11.092 1.00 84.75 89 LEU A O 1
ATOM 700 N N . ALA A 1 90 ? 13.961 -11.277 -9.748 1.00 85.44 90 ALA A N 1
ATOM 701 C CA . ALA A 1 90 ? 14.106 -12.268 -10.814 1.00 85.44 90 ALA A CA 1
ATOM 702 C C . ALA A 1 90 ? 12.756 -12.630 -11.465 1.00 85.44 90 ALA A C 1
ATOM 704 O O . ALA A 1 90 ? 12.691 -12.783 -12.684 1.00 85.44 90 ALA A O 1
ATOM 705 N N . MET A 1 91 ? 11.672 -12.703 -10.681 1.00 85.56 91 MET A N 1
ATOM 706 C CA . MET A 1 91 ? 10.326 -12.949 -11.220 1.00 85.56 91 MET A CA 1
ATOM 707 C C . MET A 1 91 ? 9.826 -11.774 -12.071 1.00 85.56 91 MET A C 1
ATOM 709 O O . MET A 1 91 ? 9.168 -11.976 -13.089 1.00 85.56 91 MET A O 1
ATOM 713 N N . GLU A 1 92 ? 10.172 -10.544 -11.688 1.00 90.06 92 GLU A N 1
ATOM 714 C CA . GLU A 1 92 ? 9.809 -9.349 -12.455 1.00 90.06 92 GLU A CA 1
ATOM 715 C C . GLU A 1 92 ? 10.515 -9.321 -13.816 1.00 90.06 92 GLU A C 1
ATOM 717 O O . GLU A 1 92 ? 9.899 -8.992 -14.829 1.00 90.06 92 GLU A O 1
ATOM 722 N N . TYR A 1 93 ? 11.784 -9.737 -13.874 1.00 89.62 93 TYR A N 1
ATOM 723 C CA . TYR A 1 93 ? 12.498 -9.903 -15.142 1.00 89.62 93 TYR A CA 1
ATOM 724 C C . TYR A 1 93 ? 11.935 -11.049 -15.993 1.00 89.62 93 TYR A C 1
ATOM 726 O O . TYR A 1 93 ? 11.867 -10.908 -17.212 1.00 89.62 93 TYR A O 1
ATOM 734 N N . GLU A 1 94 ? 11.464 -12.145 -15.385 1.00 88.31 94 GLU A N 1
ATOM 735 C CA . GLU A 1 94 ? 10.750 -13.207 -16.112 1.00 88.31 94 GLU A CA 1
ATOM 736 C C . GLU A 1 94 ? 9.469 -12.669 -16.771 1.00 88.31 94 GLU A C 1
ATOM 738 O O . GLU A 1 94 ? 9.140 -13.023 -17.907 1.00 88.31 94 GLU A O 1
ATOM 743 N N . TRP A 1 95 ? 8.737 -11.796 -16.072 1.00 88.88 95 TRP A N 1
ATOM 744 C CA . TRP A 1 95 ? 7.586 -11.111 -16.648 1.00 88.88 95 TRP A CA 1
ATOM 745 C C . TRP A 1 95 ? 7.990 -10.218 -17.821 1.00 88.88 95 TRP A C 1
ATOM 747 O O . TRP A 1 95 ? 7.404 -10.355 -18.897 1.00 88.88 95 TRP A O 1
ATOM 757 N N . LEU A 1 96 ? 9.000 -9.361 -17.645 1.00 90.19 96 LEU A N 1
ATOM 758 C CA . LEU A 1 96 ? 9.486 -8.466 -18.699 1.00 90.19 96 LEU A CA 1
ATOM 759 C C . LEU A 1 96 ? 9.930 -9.235 -19.955 1.00 90.19 96 LEU A C 1
ATOM 761 O O . LEU A 1 96 ? 9.576 -8.831 -21.062 1.00 90.19 96 LEU A O 1
ATOM 765 N N . GLU A 1 97 ? 10.616 -10.371 -19.795 1.00 88.06 97 GLU A N 1
ATOM 766 C CA . GLU A 1 97 ? 11.033 -11.238 -20.907 1.00 88.06 97 GLU A CA 1
ATOM 767 C C . GLU A 1 97 ? 9.832 -11.862 -21.639 1.00 88.06 97 GLU A C 1
ATOM 769 O O . GLU A 1 97 ? 9.836 -12.005 -22.859 1.00 88.06 97 GLU A O 1
ATOM 774 N N . LYS A 1 98 ? 8.742 -12.195 -20.935 1.00 84.62 98 LYS A N 1
ATOM 775 C CA . LYS A 1 98 ? 7.519 -12.677 -21.602 1.00 84.62 98 LYS A CA 1
ATOM 776 C C . LYS A 1 98 ? 6.829 -11.577 -22.405 1.00 84.62 98 LYS A C 1
ATOM 778 O O . LYS A 1 98 ? 6.307 -11.870 -23.477 1.00 84.62 98 LYS A O 1
ATOM 783 N N . VAL A 1 99 ? 6.827 -10.333 -21.914 1.00 81.81 99 VAL A N 1
ATOM 784 C CA . VAL A 1 99 ? 6.236 -9.197 -22.643 1.00 81.81 99 VAL A CA 1
ATOM 785 C C . VAL A 1 99 ? 6.983 -8.926 -23.951 1.00 81.81 99 VAL A C 1
ATOM 787 O O . VAL A 1 99 ? 6.347 -8.600 -24.950 1.00 81.81 99 VAL A O 1
ATOM 790 N N . THR A 1 100 ? 8.310 -9.068 -23.974 1.00 69.50 100 THR A N 1
ATOM 791 C CA . THR A 1 100 ? 9.122 -8.800 -25.174 1.00 69.50 100 THR A CA 1
ATOM 792 C C . THR A 1 100 ? 8.998 -9.876 -26.252 1.00 69.50 100 THR A C 1
ATOM 794 O O . THR A 1 100 ? 9.172 -9.558 -27.426 1.00 69.50 100 THR A O 1
ATOM 797 N N . VAL A 1 101 ? 8.681 -11.120 -25.880 1.00 62.16 101 VAL A N 1
ATOM 798 C CA . VAL A 1 101 ? 8.613 -12.269 -26.804 1.00 62.16 101 VAL A CA 1
ATOM 799 C C . VAL A 1 101 ? 7.254 -12.397 -27.513 1.00 62.16 101 VAL A C 1
ATOM 801 O O . VAL A 1 101 ? 7.171 -13.030 -28.564 1.00 62.16 101 VAL A O 1
ATOM 804 N N . THR A 1 102 ? 6.176 -11.803 -26.988 1.00 60.84 102 THR A N 1
ATOM 805 C CA . THR A 1 102 ? 4.828 -11.945 -27.570 1.00 60.84 102 THR A CA 1
ATOM 806 C C . THR A 1 102 ? 4.339 -10.680 -28.280 1.00 60.84 102 THR A C 1
ATOM 808 O O . THR A 1 102 ? 3.879 -9.749 -27.624 1.00 60.84 102 THR A O 1
ATOM 811 N N . ASP A 1 103 ? 4.281 -10.697 -29.615 1.00 58.09 103 ASP A N 1
ATOM 812 C CA . ASP A 1 103 ? 3.495 -9.744 -30.426 1.00 58.09 103 ASP A CA 1
ATOM 813 C C . ASP A 1 103 ? 2.002 -10.173 -30.507 1.00 58.09 103 ASP A C 1
ATOM 815 O O . ASP A 1 103 ? 1.395 -10.209 -31.578 1.00 58.09 103 ASP A O 1
ATOM 819 N N . GLY A 1 104 ? 1.386 -10.575 -29.382 1.00 54.62 104 GLY A N 1
ATOM 820 C CA . GLY A 1 104 ? 0.018 -11.124 -29.371 1.00 54.62 104 GLY A CA 1
ATOM 821 C C . GLY A 1 104 ? -0.680 -11.171 -27.999 1.00 54.62 104 GLY A C 1
ATOM 822 O O .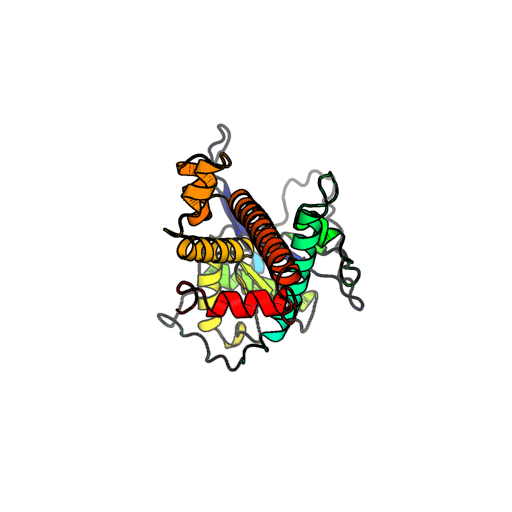 GLY A 1 104 ? -0.051 -10.918 -26.970 1.00 54.62 104 GLY A O 1
ATOM 823 N N . PRO A 1 105 ? -1.995 -11.489 -27.952 1.00 53.72 105 PRO A N 1
ATOM 824 C CA . PRO A 1 105 ? -2.812 -11.420 -26.743 1.00 53.72 105 PRO A CA 1
ATOM 825 C C . PRO A 1 105 ? -2.629 -12.676 -25.880 1.00 53.72 105 PRO A C 1
ATOM 827 O O . PRO A 1 105 ? -3.449 -13.591 -25.882 1.00 53.72 105 PRO A O 1
ATOM 830 N N . VAL A 1 106 ? -1.538 -12.722 -25.124 1.00 54.16 106 VAL A N 1
ATOM 831 C CA . VAL A 1 106 ? -1.394 -13.615 -23.962 1.00 54.16 106 VAL A CA 1
ATOM 832 C C . VAL A 1 106 ? -1.584 -12.768 -22.693 1.00 54.16 106 VAL A C 1
ATOM 834 O O . VAL A 1 106 ? -1.759 -11.555 -22.773 1.00 54.16 106 VAL A O 1
ATOM 837 N N . ALA A 1 107 ? -1.623 -13.378 -21.510 1.00 59.97 107 ALA A N 1
ATOM 838 C CA . ALA A 1 107 ? -1.664 -12.721 -20.200 1.00 59.97 107 ALA A CA 1
ATOM 839 C C . ALA A 1 107 ? -0.415 -11.836 -19.927 1.00 59.97 107 ALA A C 1
ATOM 841 O O . ALA A 1 107 ? 0.378 -12.118 -19.035 1.00 59.97 107 ALA A O 1
ATOM 842 N N . VAL A 1 108 ? -0.235 -10.772 -20.717 1.00 73.00 108 VAL A N 1
ATOM 843 C CA . VAL A 1 108 ? 0.932 -9.873 -20.753 1.00 73.00 108 VAL A CA 1
ATOM 844 C C . VAL A 1 108 ? 0.907 -8.866 -19.601 1.00 73.00 108 VAL A C 1
ATOM 846 O O . VAL A 1 108 ? 1.945 -8.334 -19.213 1.00 73.00 108 VAL A O 1
ATOM 849 N N . THR A 1 109 ? -0.260 -8.597 -19.008 1.00 81.88 109 THR A N 1
ATOM 850 C CA . THR A 1 109 ? -0.328 -7.666 -17.877 1.00 81.88 109 THR A CA 1
ATOM 851 C C . THR A 1 109 ? 0.403 -8.244 -16.671 1.00 81.88 109 THR A C 1
ATOM 853 O O . THR A 1 109 ? 0.314 -9.441 -16.392 1.00 81.88 109 THR A O 1
ATOM 856 N N . TRP A 1 110 ? 1.084 -7.378 -15.919 1.00 85.44 110 TRP A N 1
ATOM 857 C CA . TRP A 1 110 ? 1.804 -7.759 -14.702 1.00 85.44 110 TRP A CA 1
ATOM 858 C C . TRP A 1 110 ? 0.928 -8.596 -13.760 1.00 85.44 110 TRP A C 1
ATOM 860 O O . TRP A 1 110 ? 1.335 -9.660 -13.297 1.00 85.44 110 TRP A O 1
ATOM 870 N N . SER A 1 111 ? -0.319 -8.162 -13.542 1.00 83.56 111 SER A N 1
ATOM 871 C CA . SER A 1 111 ? -1.271 -8.861 -12.677 1.00 83.56 111 SER A CA 1
ATOM 872 C C . SER A 1 111 ? -1.672 -10.231 -13.220 1.00 83.56 111 SER A C 1
ATOM 874 O O . SER A 1 111 ? -1.797 -11.167 -12.438 1.00 83.56 111 SER A O 1
ATOM 876 N N . ALA A 1 112 ? -1.875 -10.374 -14.533 1.00 82.81 112 ALA A N 1
ATOM 877 C CA . ALA A 1 112 ? -2.248 -11.656 -15.122 1.00 82.81 112 ALA A CA 1
ATOM 878 C C . ALA A 1 112 ? -1.069 -12.641 -15.118 1.00 82.81 112 ALA A C 1
ATOM 880 O O . ALA A 1 112 ? -1.260 -13.804 -14.764 1.00 82.81 112 ALA A O 1
ATOM 881 N N . HIS A 1 113 ? 0.149 -12.168 -15.406 1.00 84.94 113 HIS A N 1
ATOM 882 C CA . HIS A 1 113 ? 1.371 -12.959 -15.277 1.00 84.94 113 HIS A CA 1
ATOM 883 C C . HIS A 1 113 ? 1.526 -13.501 -13.851 1.00 84.94 113 HIS A C 1
ATOM 885 O O . HIS A 1 113 ? 1.597 -14.715 -13.658 1.00 84.94 113 HIS A O 1
ATOM 891 N N . HIS A 1 114 ? 1.480 -12.625 -12.845 1.00 83.88 114 HIS A N 1
ATOM 892 C CA . HIS A 1 114 ? 1.633 -13.015 -11.442 1.00 83.88 114 HIS A CA 1
ATOM 893 C C . HIS A 1 114 ? 0.462 -13.853 -10.914 1.00 83.88 114 HIS A C 1
ATOM 895 O O . HIS A 1 114 ? 0.652 -14.698 -10.045 1.00 83.88 114 HIS A O 1
ATOM 901 N N . ALA A 1 115 ? -0.746 -13.683 -11.458 1.00 82.25 115 ALA A N 1
ATOM 902 C CA . ALA A 1 115 ? -1.876 -14.555 -11.145 1.00 82.25 115 ALA A CA 1
ATOM 903 C C . ALA A 1 115 ? -1.763 -15.951 -11.789 1.00 82.25 115 ALA A C 1
ATOM 905 O O . ALA A 1 115 ? -2.375 -16.892 -11.276 1.00 82.25 115 ALA A O 1
ATOM 906 N N . SER A 1 116 ? -1.037 -16.070 -12.910 1.00 80.69 116 SER A N 1
ATOM 907 C CA . SER A 1 116 ? -0.797 -17.325 -13.643 1.00 80.69 116 SER A CA 1
ATOM 908 C C . SER A 1 116 ? 0.378 -18.138 -13.095 1.00 80.69 116 SER A C 1
ATOM 910 O O . SER A 1 116 ? 0.357 -19.368 -13.165 1.00 80.69 116 SER A O 1
ATOM 912 N N . GLN A 1 117 ? 1.376 -17.463 -12.512 1.00 77.94 117 GLN A N 1
ATOM 913 C CA . GLN A 1 117 ? 2.378 -18.084 -11.646 1.00 77.94 117 GLN A CA 1
ATOM 914 C C . GLN A 1 117 ? 1.626 -18.894 -10.581 1.00 77.94 117 GLN A C 1
ATOM 916 O O . GLN A 1 117 ? 0.540 -18.479 -10.165 1.00 77.94 117 GLN A O 1
ATOM 921 N N . LYS A 1 118 ? 2.148 -20.061 -10.162 1.00 66.25 118 LYS A N 1
ATOM 922 C CA . LYS A 1 118 ? 1.489 -20.886 -9.133 1.00 66.25 118 LYS A CA 1
ATOM 923 C C . LYS A 1 118 ? 1.066 -19.961 -7.990 1.00 66.25 118 LYS A C 1
ATOM 925 O O . LYS A 1 118 ? 1.923 -19.480 -7.248 1.00 66.25 118 LYS A O 1
ATOM 930 N N . ARG A 1 119 ? -0.252 -19.733 -7.839 1.00 59.34 119 ARG A N 1
ATOM 931 C CA . ARG A 1 119 ? -0.814 -19.196 -6.591 1.00 59.34 119 ARG A CA 1
ATOM 932 C C . ARG A 1 119 ? -0.151 -20.005 -5.491 1.00 59.34 119 ARG A C 1
ATOM 934 O O . ARG A 1 119 ? 0.038 -21.200 -5.704 1.00 59.34 119 ARG A O 1
ATOM 941 N N . GLY A 1 120 ? 0.282 -19.348 -4.418 1.00 60.38 120 GLY A N 1
ATOM 942 C CA . GLY A 1 120 ? 1.107 -19.959 -3.381 1.00 60.38 120 GLY A CA 1
ATOM 943 C C . GLY A 1 120 ? 0.481 -21.207 -2.743 1.00 60.38 120 GLY A C 1
ATOM 944 O O . GLY A 1 120 ? -0.187 -22.034 -3.358 1.00 60.38 120 GLY A O 1
ATOM 945 N N . LYS A 1 121 ? 0.673 -21.399 -1.443 1.00 59.75 121 LYS A N 1
ATOM 946 C CA . LYS A 1 121 ? -0.112 -22.446 -0.775 1.00 59.75 121 LYS A CA 1
ATOM 947 C C . LYS A 1 121 ? -1.606 -22.156 -1.022 1.00 59.75 121 LYS A C 1
ATOM 949 O O . LYS A 1 121 ? -1.968 -20.977 -1.011 1.00 59.75 121 LYS A O 1
ATOM 954 N N . PRO A 1 122 ? -2.444 -23.184 -1.271 1.00 65.12 122 PRO A N 1
ATOM 955 C CA . PRO A 1 122 ? -3.890 -23.011 -1.294 1.00 65.12 122 PRO A CA 1
ATOM 956 C C . PRO A 1 122 ? -4.282 -22.142 -0.104 1.00 65.12 122 PRO A C 1
ATOM 958 O O . PRO A 1 122 ? -3.881 -22.440 1.025 1.00 65.12 122 PRO A O 1
ATOM 961 N N . PHE A 1 123 ? -4.936 -21.020 -0.381 1.00 64.94 123 PHE A N 1
ATOM 962 C CA . PHE A 1 123 ? -5.409 -20.126 0.659 1.00 64.94 123 PHE A CA 1
ATOM 963 C C . PHE A 1 123 ? -6.874 -20.443 0.902 1.00 64.94 123 PHE A C 1
ATOM 965 O O . PHE A 1 123 ? -7.642 -20.659 -0.036 1.00 64.94 123 PHE A O 1
ATOM 972 N N . GLU A 1 124 ? -7.238 -20.497 2.170 1.00 74.69 124 GLU A N 1
ATOM 973 C CA . GLU A 1 124 ? -8.628 -20.609 2.569 1.00 74.69 124 GLU A CA 1
ATOM 974 C C . GLU A 1 124 ? -9.273 -19.220 2.489 1.00 74.69 124 GLU A C 1
ATOM 976 O O . GLU A 1 124 ? -8.613 -18.187 2.667 1.00 74.69 124 GLU A O 1
ATOM 981 N N . ILE A 1 125 ? -10.567 -19.183 2.174 1.00 78.75 125 ILE A N 1
ATOM 982 C CA . ILE A 1 125 ? -11.321 -17.930 2.104 1.00 78.75 125 ILE A CA 1
ATOM 983 C C . ILE A 1 125 ? -11.298 -17.282 3.492 1.00 78.75 125 ILE A C 1
ATOM 985 O O . ILE A 1 125 ? -11.521 -17.941 4.505 1.00 78.75 125 ILE A O 1
ATOM 989 N N . SER A 1 126 ? -10.996 -15.984 3.543 1.00 84.19 126 SER A N 1
ATOM 990 C CA . SER A 1 126 ? -11.008 -15.248 4.809 1.00 84.19 126 SER A CA 1
ATOM 991 C C . SER A 1 126 ? -12.442 -14.999 5.259 1.00 84.19 126 SER A C 1
ATOM 993 O O . SER A 1 126 ? -13.277 -14.571 4.463 1.00 84.19 126 SER A O 1
ATOM 995 N N . ILE A 1 127 ? -12.710 -15.224 6.541 1.00 85.50 127 ILE A N 1
ATOM 996 C CA . ILE A 1 127 ? -13.993 -14.898 7.160 1.00 85.50 127 ILE A CA 1
ATOM 997 C C . ILE A 1 127 ? -13.966 -13.408 7.483 1.00 85.50 127 ILE A C 1
ATOM 999 O O . ILE A 1 127 ? -13.042 -12.919 8.137 1.00 85.50 127 ILE A O 1
ATOM 1003 N N . THR A 1 128 ? -14.964 -12.670 7.007 1.00 88.31 128 THR A N 1
ATOM 1004 C CA . THR A 1 128 ? -15.035 -11.217 7.184 1.00 88.31 128 THR A CA 1
ATOM 1005 C C . THR A 1 128 ? -16.298 -10.830 7.922 1.00 88.31 128 THR A C 1
ATOM 1007 O O . THR A 1 128 ? -17.375 -11.330 7.603 1.00 88.31 128 THR A O 1
ATOM 1010 N N . SER A 1 129 ? -16.185 -9.895 8.858 1.00 87.12 129 SER A N 1
ATOM 1011 C CA . SER A 1 129 ? -17.335 -9.330 9.558 1.00 87.12 129 SER A CA 1
ATOM 1012 C C . SER A 1 129 ? -17.152 -7.835 9.788 1.00 87.12 129 SER A C 1
ATOM 1014 O O . SER A 1 129 ? -16.029 -7.339 9.885 1.00 87.12 129 SER A O 1
ATOM 1016 N N . LEU A 1 130 ? -18.264 -7.112 9.876 1.00 89.31 130 LEU A N 1
ATOM 1017 C CA . LEU A 1 130 ? -18.288 -5.707 10.264 1.00 89.31 130 LEU A CA 1
ATOM 1018 C C . LEU A 1 130 ? -18.708 -5.615 11.726 1.00 89.31 130 LEU A C 1
ATOM 1020 O O . LEU A 1 130 ? -19.730 -6.178 12.121 1.00 89.31 130 LEU A O 1
ATOM 1024 N N . LEU A 1 131 ? -17.938 -4.881 12.524 1.00 89.81 131 LEU A N 1
ATOM 1025 C CA . LEU A 1 131 ? -18.411 -4.470 13.838 1.00 89.81 131 LEU A CA 1
ATOM 1026 C C . LEU A 1 131 ? -19.484 -3.385 13.678 1.00 89.81 131 LEU A C 1
ATOM 1028 O O . LEU A 1 131 ? -19.477 -2.655 12.679 1.00 89.81 131 LEU A O 1
ATOM 1032 N N . PRO A 1 132 ? -20.393 -3.246 14.658 1.00 89.56 132 PRO A N 1
ATOM 1033 C CA . PRO A 1 132 ? -21.352 -2.155 14.645 1.00 89.56 132 PRO A CA 1
ATOM 1034 C C . PRO A 1 132 ? -20.661 -0.790 14.542 1.00 89.56 132 PRO A C 1
ATOM 1036 O O . PRO A 1 132 ? -19.572 -0.590 15.084 1.00 89.56 132 PRO A O 1
ATOM 1039 N N . LEU A 1 133 ? -21.302 0.154 13.851 1.00 89.94 133 LEU A N 1
ATOM 1040 C CA . LEU A 1 133 ? -20.761 1.500 13.675 1.00 89.94 133 LEU A CA 1
ATOM 1041 C C . LEU A 1 133 ? -20.647 2.216 15.024 1.00 89.94 133 LEU A C 1
ATOM 1043 O O . LEU A 1 133 ? -21.611 2.273 15.791 1.00 89.94 133 LEU A O 1
ATOM 1047 N N . LEU A 1 134 ? -19.486 2.814 15.280 1.00 90.69 134 LEU A N 1
ATOM 1048 C CA . LEU A 1 134 ? -19.309 3.751 16.385 1.00 90.69 134 LEU A CA 1
ATOM 1049 C C . LEU A 1 134 ? -19.682 5.153 15.903 1.00 90.69 134 LEU A C 1
ATOM 1051 O O . LEU A 1 134 ? -19.380 5.523 14.769 1.00 90.69 134 LEU A O 1
ATOM 1055 N N . ARG A 1 135 ? -20.334 5.938 16.763 1.00 87.88 135 ARG A N 1
ATOM 1056 C CA . ARG A 1 135 ? -20.702 7.331 16.447 1.00 87.88 135 ARG A CA 1
ATOM 1057 C C . ARG A 1 135 ? -19.534 8.304 16.626 1.00 87.88 135 ARG A C 1
ATOM 1059 O O . ARG A 1 135 ? -19.613 9.444 16.190 1.00 87.88 135 ARG A O 1
ATOM 1066 N N . ASP A 1 136 ? -18.465 7.862 17.275 1.00 90.56 136 ASP A N 1
ATOM 1067 C CA . ASP A 1 136 ? -17.274 8.659 17.523 1.00 90.56 136 ASP A CA 1
ATOM 1068 C C . ASP A 1 136 ? -16.372 8.754 16.290 1.00 90.56 136 ASP A C 1
ATOM 1070 O O . ASP A 1 136 ? -16.280 7.836 15.470 1.00 90.56 136 ASP A O 1
ATOM 1074 N N . GLN A 1 137 ? -15.665 9.877 16.190 1.00 88.56 137 GLN A N 1
ATOM 1075 C CA . GLN A 1 137 ? -14.793 10.198 15.061 1.00 88.56 137 GLN A CA 1
ATOM 1076 C C . GLN A 1 137 ? -13.536 9.324 15.086 1.00 88.56 137 GLN A C 1
ATOM 1078 O O . GLN A 1 137 ? -12.897 9.179 16.135 1.00 88.56 137 GLN A O 1
ATOM 1083 N N . ALA A 1 138 ? -13.147 8.781 13.932 1.00 88.88 138 ALA A N 1
ATOM 1084 C CA . ALA A 1 138 ? -12.095 7.764 13.835 1.00 88.88 138 ALA A CA 1
ATOM 1085 C C . ALA A 1 138 ? -10.695 8.260 14.239 1.00 88.88 138 ALA A C 1
ATOM 1087 O O . ALA A 1 138 ? -9.847 7.473 14.651 1.00 88.88 138 ALA A O 1
ATOM 1088 N N . HIS A 1 139 ? -10.445 9.566 14.161 1.00 88.50 139 HIS A N 1
ATOM 1089 C CA . HIS A 1 139 ? -9.132 10.165 14.412 1.00 88.50 139 HIS A CA 1
ATOM 1090 C C . HIS A 1 139 ? -8.907 10.594 15.873 1.00 88.50 139 HIS A C 1
ATOM 1092 O O . HIS A 1 139 ? -7.833 11.098 16.207 1.00 88.50 139 HIS A O 1
ATOM 1098 N N . SER A 1 140 ? -9.894 10.424 16.761 1.00 93.25 140 SER A N 1
ATOM 1099 C CA . SER A 1 140 ? -9.728 10.778 18.173 1.00 93.25 140 SER A CA 1
ATOM 1100 C C . SER A 1 140 ? -8.891 9.728 1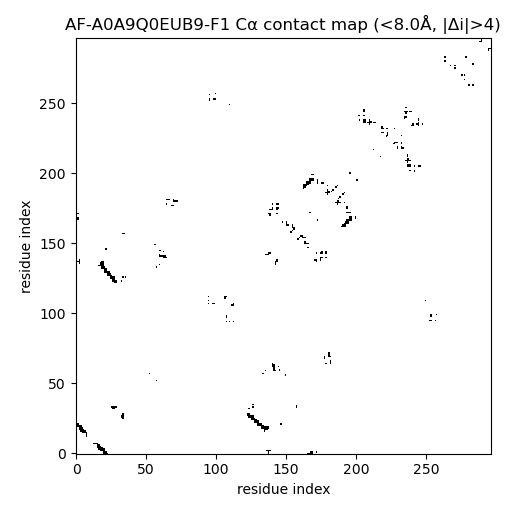8.918 1.00 93.25 140 SER A C 1
ATOM 1102 O O . SER A 1 140 ? -9.008 8.526 18.676 1.00 93.25 140 SER A O 1
ATOM 1104 N N . VAL A 1 141 ? -8.069 10.167 19.878 1.00 94.62 141 VAL A N 1
ATOM 1105 C CA . VAL A 1 141 ? -7.259 9.265 20.721 1.00 94.62 141 VAL A CA 1
ATOM 1106 C C . VAL A 1 141 ? -8.143 8.263 21.469 1.00 94.62 141 VAL A C 1
ATOM 1108 O O . VAL A 1 141 ? -7.800 7.085 21.561 1.00 94.62 141 VAL A O 1
ATOM 1111 N N . ALA A 1 142 ? -9.289 8.727 21.972 1.00 95.69 142 ALA A N 1
ATOM 1112 C CA . ALA A 1 142 ? -10.263 7.912 22.688 1.00 95.69 142 ALA A CA 1
ATOM 1113 C C . ALA A 1 142 ? -10.836 6.805 21.795 1.00 95.69 142 ALA A C 1
ATOM 1115 O O . ALA A 1 142 ? -10.801 5.635 22.174 1.00 95.69 142 ALA A O 1
ATOM 1116 N N . THR A 1 143 ? -11.264 7.157 20.580 1.00 95.56 143 THR A N 1
ATOM 1117 C CA . THR A 1 143 ? -11.824 6.211 19.608 1.00 95.56 143 THR A CA 1
ATOM 1118 C C . THR A 1 143 ? -10.790 5.180 19.180 1.00 95.56 143 THR A C 1
ATOM 1120 O O . THR A 1 143 ? -11.066 3.986 19.225 1.00 95.56 143 THR A O 1
ATOM 1123 N N . VAL A 1 144 ? -9.581 5.616 18.808 1.00 95.75 144 VAL A N 1
ATOM 1124 C CA . VAL A 1 144 ? -8.511 4.708 18.368 1.00 95.75 144 VAL A CA 1
ATOM 1125 C C . VAL A 1 144 ? -8.153 3.725 19.476 1.00 95.75 144 VAL A C 1
ATOM 1127 O O . VAL A 1 144 ? -8.114 2.519 19.239 1.00 95.75 144 VAL A O 1
ATOM 1130 N N . LYS A 1 145 ? -7.954 4.218 20.703 1.00 96.12 145 LYS A N 1
ATOM 1131 C CA . LYS A 1 145 ? -7.669 3.361 21.855 1.00 96.12 145 LYS A CA 1
ATOM 1132 C C . LYS A 1 145 ? -8.812 2.371 22.114 1.00 96.12 145 LYS A C 1
ATOM 1134 O O . LYS A 1 145 ? -8.551 1.190 22.324 1.00 96.12 145 LYS A O 1
ATOM 1139 N N . HIS A 1 146 ? -10.063 2.832 22.074 1.00 96.56 146 HIS A N 1
ATOM 1140 C CA . HIS A 1 146 ? -11.242 1.984 22.268 1.00 96.56 146 HIS A CA 1
ATOM 1141 C C . HIS A 1 146 ? -11.342 0.887 21.206 1.00 96.56 146 HIS A C 1
ATOM 1143 O O . HIS A 1 146 ? -11.527 -0.277 21.542 1.00 96.56 146 HIS A O 1
ATOM 1149 N N . VAL A 1 147 ? -11.145 1.224 19.930 1.00 95.81 147 VAL A N 1
ATOM 1150 C CA . VAL A 1 147 ? -11.130 0.242 18.837 1.00 95.81 147 VAL A CA 1
ATOM 1151 C C . VAL A 1 147 ? -9.996 -0.766 19.017 1.00 95.81 147 VAL A C 1
ATOM 1153 O O . VAL A 1 147 ? -10.222 -1.959 18.836 1.00 95.81 147 VAL A O 1
ATOM 1156 N N . MET A 1 148 ? -8.799 -0.329 19.424 1.00 96.50 148 MET A N 1
ATOM 1157 C CA . MET A 1 148 ? -7.698 -1.246 19.742 1.00 96.50 148 MET A CA 1
ATOM 1158 C C . MET A 1 148 ? -8.075 -2.210 20.876 1.00 96.50 148 MET A C 1
ATOM 1160 O O . MET A 1 148 ? -7.836 -3.409 20.746 1.00 96.50 148 MET A O 1
ATOM 1164 N N . ASP A 1 149 ? -8.719 -1.730 21.944 1.00 96.56 149 ASP A N 1
ATOM 1165 C CA . ASP A 1 149 ? -9.227 -2.583 23.029 1.00 96.56 149 ASP A CA 1
ATOM 1166 C C . ASP A 1 149 ? -10.256 -3.604 22.507 1.00 96.56 149 ASP A C 1
ATOM 1168 O O . ASP A 1 149 ? -10.147 -4.796 22.799 1.00 96.56 149 ASP A O 1
ATOM 1172 N N . LYS A 1 150 ? -11.192 -3.184 21.645 1.00 95.31 150 LYS A N 1
ATOM 1173 C CA . LYS A 1 150 ? -12.180 -4.095 21.040 1.00 95.31 150 LYS A CA 1
ATOM 1174 C C . LYS A 1 150 ? -11.556 -5.133 20.120 1.00 95.31 150 LYS A C 1
ATOM 1176 O O . LYS A 1 150 ? -11.963 -6.290 20.152 1.00 95.31 150 LYS A O 1
ATOM 1181 N N . ILE A 1 151 ? -10.542 -4.766 19.343 1.00 94.75 151 ILE A N 1
ATOM 1182 C CA . ILE A 1 151 ? -9.808 -5.726 18.513 1.00 94.75 151 ILE A CA 1
ATOM 1183 C C . ILE A 1 151 ? -9.082 -6.749 19.401 1.00 94.75 151 ILE A C 1
ATOM 1185 O O . ILE A 1 151 ? -9.129 -7.939 19.101 1.00 94.75 151 ILE A O 1
ATOM 1189 N N . LYS A 1 152 ? -8.478 -6.332 20.527 1.00 95.19 152 LYS A N 1
ATOM 1190 C CA . LYS A 1 152 ? -7.884 -7.269 21.502 1.00 95.19 152 LYS A CA 1
ATOM 1191 C C . LYS A 1 152 ? -8.913 -8.244 22.069 1.00 95.19 152 LYS A C 1
ATOM 1193 O O . LYS A 1 152 ? -8.619 -9.433 22.162 1.00 95.19 152 LYS A O 1
ATOM 1198 N N . GLU A 1 153 ? -10.094 -7.753 22.445 1.00 94.31 153 GLU A N 1
ATOM 1199 C CA . GLU A 1 153 ? -11.200 -8.580 22.948 1.00 94.31 153 GLU A CA 1
ATOM 1200 C C . GLU A 1 153 ? -11.649 -9.605 21.895 1.00 94.31 153 GLU A C 1
ATOM 1202 O O . GLU A 1 153 ? -11.751 -10.792 22.198 1.00 94.31 153 GLU A O 1
ATOM 1207 N N . VAL A 1 154 ? -11.840 -9.170 20.644 1.00 91.88 154 VAL A N 1
ATOM 1208 C CA . VAL A 1 154 ? -12.220 -10.044 19.522 1.00 91.88 154 VAL A CA 1
ATOM 1209 C C . VAL A 1 154 ? -11.160 -11.114 19.264 1.00 91.88 154 VAL A C 1
ATOM 1211 O O . VAL A 1 154 ? -11.499 -12.288 19.129 1.00 91.88 154 VAL A O 1
ATOM 1214 N N . VAL A 1 155 ? -9.878 -10.739 19.234 1.00 91.50 155 VAL A N 1
ATOM 1215 C CA . VAL A 1 155 ? -8.777 -11.690 19.021 1.00 91.50 155 VAL A CA 1
ATOM 1216 C C . VAL A 1 155 ? -8.646 -12.651 20.197 1.00 91.50 155 VAL A C 1
ATOM 1218 O O . VAL A 1 155 ? -8.483 -13.840 19.977 1.00 91.50 155 VAL A O 1
ATOM 1221 N N . THR A 1 156 ? -8.795 -12.184 21.436 1.00 92.94 156 THR A N 1
ATOM 1222 C CA . THR A 1 156 ? -8.744 -13.052 22.625 1.00 92.94 156 THR A CA 1
ATOM 1223 C C . THR A 1 156 ? -9.887 -14.066 22.634 1.00 92.94 156 THR A C 1
ATOM 1225 O O . THR A 1 156 ? -9.685 -15.204 23.047 1.00 92.94 156 THR A O 1
ATOM 1228 N N . LEU A 1 157 ? -11.074 -13.663 22.171 1.00 89.88 157 LEU A N 1
ATOM 1229 C CA . LEU A 1 157 ? -12.236 -14.540 22.075 1.00 89.88 157 LEU A CA 1
ATOM 1230 C C . LEU A 1 157 ? -12.087 -15.582 20.959 1.00 89.88 157 LEU A C 1
ATOM 1232 O O . LEU A 1 157 ? -12.347 -16.756 21.197 1.00 89.88 157 LEU A O 1
ATOM 1236 N N . LEU A 1 158 ? -11.713 -15.150 19.751 1.00 86.56 158 LEU A N 1
ATOM 1237 C CA . LEU A 1 158 ? -11.730 -16.002 18.556 1.00 86.56 158 LEU A CA 1
ATOM 1238 C C . LEU A 1 158 ? -10.411 -16.745 18.312 1.00 86.56 158 LEU A C 1
ATOM 1240 O O . LEU A 1 158 ? -10.420 -17.814 17.718 1.00 86.56 158 LEU A O 1
ATOM 1244 N N . ASN A 1 159 ? -9.277 -16.167 18.712 1.00 86.19 159 ASN A N 1
ATOM 1245 C CA . ASN A 1 159 ? -7.928 -16.660 18.415 1.00 86.19 159 ASN A CA 1
ATOM 1246 C C . ASN A 1 159 ? -6.984 -16.411 19.617 1.00 86.19 159 ASN A C 1
ATOM 1248 O O . ASN A 1 159 ? -6.029 -15.628 19.516 1.00 86.19 159 ASN A O 1
ATO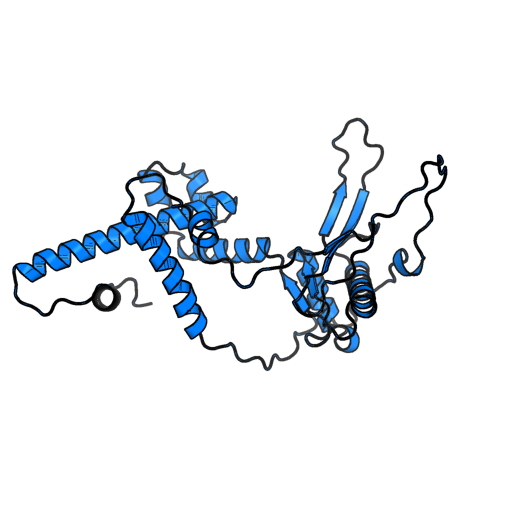M 1252 N N . PRO A 1 160 ? -7.256 -17.022 20.786 1.00 88.69 160 PRO A N 1
ATOM 1253 C CA . PRO A 1 160 ? -6.513 -16.751 22.014 1.00 88.69 160 PRO A CA 1
ATOM 1254 C C . PRO A 1 160 ? -5.006 -16.973 21.830 1.00 88.69 160 PRO A C 1
ATOM 1256 O O . PRO A 1 160 ? -4.565 -17.987 21.294 1.00 88.69 160 PRO A O 1
ATOM 1259 N N . GLY A 1 161 ? -4.208 -16.009 22.296 1.00 87.75 161 GLY A N 1
ATOM 1260 C CA . GLY A 1 161 ? -2.745 -16.033 22.189 1.00 87.75 161 GLY A CA 1
ATOM 1261 C C . GLY A 1 161 ? -2.173 -15.440 20.896 1.00 87.75 161 GLY A C 1
ATOM 1262 O O . GLY A 1 161 ? -0.962 -15.240 20.825 1.00 87.75 161 GLY A O 1
ATOM 1263 N N . GLN A 1 162 ? -2.999 -15.108 19.896 1.00 90.06 162 GLN A N 1
ATOM 1264 C CA . GLN A 1 162 ? -2.524 -14.376 18.719 1.00 90.06 162 GLN A CA 1
ATOM 1265 C C . GLN A 1 162 ? -2.335 -12.884 19.009 1.00 90.06 162 GLN A C 1
ATOM 1267 O O . GLN A 1 162 ? -3.084 -12.275 19.777 1.00 90.06 162 GLN A O 1
ATOM 1272 N N . VAL A 1 163 ? -1.340 -12.282 18.352 1.00 93.69 163 VAL A N 1
ATOM 1273 C CA . VAL A 1 163 ? -1.111 -10.835 18.404 1.00 93.69 163 VAL A CA 1
ATOM 1274 C C . VAL A 1 163 ? -2.128 -10.142 17.490 1.00 93.69 163 VAL A C 1
ATOM 1276 O O . VAL A 1 163 ? -2.154 -10.423 16.290 1.00 93.69 163 VAL A O 1
ATOM 1279 N N . PRO A 1 164 ? -2.959 -9.228 18.012 1.00 94.94 164 PRO A N 1
ATOM 1280 C CA . PRO A 1 164 ? -3.903 -8.481 17.200 1.00 94.94 164 PRO A CA 1
ATOM 1281 C C . PRO A 1 164 ? -3.207 -7.566 16.194 1.00 94.94 164 PRO A C 1
ATOM 1283 O O . PRO A 1 164 ? -2.174 -6.962 16.492 1.00 94.94 164 PRO A O 1
ATOM 1286 N N . VAL A 1 165 ? -3.827 -7.417 15.025 1.00 94.56 165 VAL A N 1
ATOM 1287 C CA . VAL A 1 165 ? -3.353 -6.552 13.942 1.00 94.56 165 VAL A CA 1
ATOM 1288 C C . VAL A 1 165 ? -4.457 -5.571 13.558 1.00 94.56 165 VAL A C 1
ATOM 1290 O O . VAL A 1 165 ? -5.605 -5.971 13.371 1.00 94.56 165 VAL A O 1
ATOM 1293 N N . ILE A 1 166 ? -4.120 -4.289 13.405 1.00 94.25 166 ILE A N 1
ATOM 1294 C CA . ILE A 1 166 ? -5.014 -3.287 12.809 1.00 94.25 166 ILE A CA 1
ATOM 1295 C C . ILE A 1 166 ? -4.360 -2.668 11.579 1.00 94.25 166 ILE A C 1
ATOM 1297 O O . ILE A 1 166 ? -3.219 -2.221 11.641 1.00 94.25 166 ILE A O 1
ATOM 1301 N N . ALA A 1 167 ? -5.099 -2.602 10.474 1.00 92.88 167 ALA A N 1
ATOM 1302 C CA . ALA A 1 167 ? -4.755 -1.758 9.336 1.00 92.88 167 ALA A CA 1
ATOM 1303 C C . ALA A 1 167 ? -5.579 -0.464 9.387 1.00 92.88 167 ALA A C 1
ATOM 1305 O O . ALA A 1 167 ? -6.794 -0.494 9.639 1.00 92.88 167 ALA A O 1
ATOM 1306 N N . ALA A 1 168 ? -4.908 0.662 9.166 1.00 91.12 168 ALA A N 1
ATOM 1307 C CA . ALA A 1 168 ? -5.498 1.990 9.255 1.00 91.12 168 ALA A CA 1
ATOM 1308 C C . ALA A 1 168 ? -4.948 2.923 8.170 1.00 91.12 168 ALA A C 1
ATOM 1310 O O . ALA A 1 168 ? -3.825 2.740 7.695 1.00 91.12 168 ALA A O 1
ATOM 1311 N N . ASP A 1 169 ? -5.739 3.923 7.785 1.00 88.69 169 ASP A N 1
ATOM 1312 C CA . ASP A 1 169 ? -5.299 4.997 6.895 1.00 88.69 169 ASP A CA 1
ATOM 1313 C C . ASP A 1 169 ? -4.170 5.840 7.523 1.00 88.69 169 ASP A C 1
ATOM 1315 O O . ASP A 1 169 ? -3.747 5.612 8.662 1.00 88.69 169 ASP A O 1
ATOM 1319 N N . GLN A 1 170 ? -3.643 6.815 6.779 1.00 87.12 170 GLN A N 1
ATOM 1320 C CA . GLN A 1 170 ? -2.491 7.580 7.254 1.00 87.12 170 GLN A CA 1
ATOM 1321 C C . GLN A 1 170 ? -2.741 8.348 8.572 1.00 87.12 170 GLN A C 1
ATOM 1323 O O . GLN A 1 170 ? -1.920 8.211 9.489 1.00 87.12 170 GLN A O 1
ATOM 1328 N N . PRO A 1 171 ? -3.820 9.143 8.713 1.00 89.75 171 PRO A N 1
ATOM 1329 C CA . PRO A 1 171 ? -4.108 9.848 9.960 1.00 89.75 171 PRO A CA 1
ATOM 1330 C C . PRO A 1 171 ? -4.351 8.912 11.149 1.00 89.75 171 PRO A C 1
ATOM 1332 O O . PRO A 1 171 ? -3.773 9.124 12.219 1.00 89.75 171 PRO A O 1
ATOM 1335 N N . ILE A 1 172 ? -5.155 7.858 10.976 1.00 93.19 172 ILE A N 1
ATOM 1336 C CA . ILE A 1 172 ? -5.495 6.930 12.060 1.00 93.19 172 ILE A CA 1
ATOM 1337 C C . ILE A 1 172 ? -4.260 6.123 12.464 1.00 93.19 172 ILE A C 1
ATOM 1339 O O . ILE A 1 172 ? -4.014 5.956 13.658 1.00 93.19 172 ILE A O 1
ATOM 1343 N N . TYR A 1 173 ? -3.431 5.686 11.509 1.00 93.31 173 TYR A N 1
ATOM 1344 C CA . TYR A 1 173 ? -2.164 5.014 11.805 1.00 93.31 173 TYR A CA 1
ATOM 1345 C C . TYR A 1 173 ? -1.262 5.865 12.703 1.00 93.31 173 TYR A C 1
ATOM 1347 O O . TYR A 1 173 ? -0.715 5.365 13.687 1.00 93.31 173 TYR A O 1
ATOM 1355 N N . ALA A 1 174 ? -1.120 7.160 12.399 1.00 92.38 174 ALA A N 1
ATOM 1356 C CA . ALA A 1 174 ? -0.279 8.058 13.185 1.00 92.38 174 ALA A CA 1
ATOM 1357 C C . ALA A 1 174 ? -0.782 8.196 14.633 1.00 92.38 174 ALA A C 1
ATOM 1359 O O . ALA A 1 174 ? 0.020 8.174 15.571 1.00 92.38 174 ALA A O 1
ATOM 1360 N N . VAL A 1 175 ? -2.101 8.298 14.829 1.00 93.94 175 VAL A N 1
ATOM 1361 C CA . VAL A 1 175 ? -2.714 8.332 16.167 1.00 93.94 175 VAL A CA 1
ATOM 1362 C C . VAL A 1 175 ? -2.546 6.985 16.871 1.00 93.94 175 VAL A C 1
ATOM 1364 O O . VAL A 1 175 ? -2.143 6.953 18.032 1.00 93.94 175 VAL A O 1
ATOM 1367 N N . ALA A 1 176 ? -2.766 5.871 16.173 1.00 94.94 176 ALA A N 1
ATOM 1368 C CA . ALA A 1 176 ? -2.627 4.526 16.721 1.00 94.94 176 ALA A CA 1
ATOM 1369 C C . ALA A 1 176 ? -1.190 4.238 17.179 1.00 94.94 176 ALA A C 1
ATOM 1371 O O . ALA A 1 176 ? -0.995 3.715 18.275 1.00 94.94 176 ALA A O 1
ATOM 1372 N N . LYS A 1 177 ? -0.165 4.647 16.416 1.00 93.81 177 LYS A N 1
ATOM 1373 C CA . LYS A 1 177 ? 1.238 4.542 16.858 1.00 93.81 177 LYS A CA 1
ATOM 1374 C C . LYS A 1 177 ? 1.500 5.373 18.114 1.00 93.81 177 LYS A C 1
ATOM 1376 O O . LYS A 1 177 ? 2.156 4.891 19.032 1.00 93.81 177 LYS A O 1
ATOM 1381 N N . GLN A 1 178 ? 0.942 6.582 18.210 1.00 93.38 178 GLN A N 1
ATOM 1382 C CA . GLN A 1 178 ? 1.058 7.394 19.428 1.00 93.38 178 GLN A CA 1
ATOM 1383 C C . GLN A 1 178 ? 0.348 6.756 20.630 1.00 93.38 178 GLN A C 1
ATOM 1385 O O . GLN A 1 178 ? 0.873 6.825 21.742 1.00 93.38 178 GLN A O 1
ATOM 1390 N N . VAL A 1 179 ? -0.808 6.115 20.427 1.00 94.31 179 VAL A N 1
ATOM 1391 C CA . VAL A 1 179 ? -1.482 5.300 21.453 1.00 94.31 179 VAL A CA 1
ATOM 1392 C C . VAL A 1 179 ? -0.567 4.147 21.877 1.00 94.31 179 VAL A C 1
ATOM 1394 O O . VAL A 1 179 ? -0.283 3.990 23.065 1.00 94.31 179 VAL A O 1
ATOM 1397 N N . GLN A 1 180 ? -0.016 3.402 20.919 1.00 94.25 180 GLN A N 1
ATOM 1398 C CA . GLN A 1 180 ? 0.913 2.303 21.178 1.00 94.25 180 GLN A CA 1
ATOM 1399 C C . GLN A 1 180 ? 2.138 2.733 21.996 1.00 94.25 180 GLN A C 1
ATOM 1401 O O . GLN A 1 180 ? 2.509 2.050 22.949 1.00 94.25 180 GLN A O 1
ATOM 1406 N N . TRP A 1 181 ? 2.732 3.888 21.694 1.00 92.69 181 TRP A N 1
ATOM 1407 C CA . TRP A 1 181 ? 3.900 4.389 22.424 1.00 92.69 181 TRP A CA 1
ATOM 1408 C C . TRP A 1 181 ? 3.568 5.031 23.784 1.00 92.69 181 TRP A C 1
ATOM 1410 O O . TRP A 1 181 ? 4.429 5.071 24.662 1.00 92.69 181 TRP A O 1
ATOM 1420 N N . ASN A 1 182 ? 2.342 5.530 23.996 1.00 92.62 182 ASN A N 1
ATOM 1421 C CA . ASN A 1 182 ? 1.915 6.051 25.305 1.00 92.62 182 ASN A CA 1
ATOM 1422 C C . ASN A 1 182 ? 1.545 4.938 26.295 1.00 92.62 182 ASN A C 1
ATOM 1424 O O . ASN A 1 182 ? 1.775 5.099 27.493 1.00 92.62 182 ASN A O 1
ATOM 1428 N N . TRP A 1 183 ? 0.997 3.820 25.810 1.00 93.00 183 TRP A N 1
ATOM 1429 C CA . TRP A 1 183 ? 0.569 2.689 26.639 1.00 93.00 183 TRP A CA 1
ATOM 1430 C C . TRP A 1 183 ? 1.224 1.366 26.192 1.00 93.00 183 TRP A C 1
ATOM 1432 O O . TRP A 1 183 ? 0.514 0.415 25.848 1.00 93.00 183 TRP A O 1
ATOM 1442 N N . PRO A 1 184 ? 2.570 1.265 26.222 1.00 91.31 184 PRO A N 1
ATOM 1443 C CA . PRO A 1 184 ? 3.302 0.085 25.747 1.00 91.31 184 PRO A CA 1
ATOM 1444 C C . PRO A 1 184 ? 2.982 -1.180 26.555 1.00 91.31 184 PRO A C 1
ATOM 1446 O O . PRO A 1 184 ? 3.031 -2.289 26.028 1.00 91.31 184 PRO A O 1
ATOM 1449 N N . GLU A 1 185 ? 2.564 -1.031 27.814 1.00 92.56 185 GLU A N 1
ATOM 1450 C CA . GLU A 1 185 ? 2.128 -2.166 28.631 1.00 92.56 185 GLU A CA 1
ATOM 1451 C C . GLU A 1 185 ? 0.919 -2.891 28.033 1.00 92.56 185 GLU A C 1
ATOM 1453 O O . GLU A 1 185 ? 0.831 -4.115 28.116 1.00 92.56 185 GLU A O 1
ATOM 1458 N N . ASN A 1 186 ? 0.033 -2.150 27.363 1.00 93.12 186 ASN A N 1
ATOM 1459 C CA . ASN A 1 186 ? -1.183 -2.691 26.766 1.00 93.12 186 ASN A CA 1
ATOM 1460 C C . ASN A 1 186 ? -1.042 -2.956 25.267 1.00 93.12 186 ASN A C 1
ATOM 1462 O O . ASN A 1 186 ? -1.664 -3.894 24.765 1.00 93.12 186 ASN A O 1
ATOM 1466 N N . TYR A 1 187 ? -0.266 -2.135 24.560 1.00 94.81 187 TYR A N 1
ATOM 1467 C CA . TYR A 1 187 ? -0.240 -2.117 23.097 1.00 94.81 187 TYR A CA 1
ATOM 1468 C C . TYR A 1 187 ? 1.169 -2.117 22.509 1.00 94.81 187 TYR A C 1
ATOM 1470 O O . TYR A 1 187 ? 1.306 -1.731 21.355 1.00 94.81 187 TYR A O 1
ATOM 1478 N N . GLY A 1 188 ? 2.207 -2.481 23.269 1.00 91.56 188 GLY A N 1
ATOM 1479 C CA . GLY A 1 188 ? 3.584 -2.582 22.769 1.00 91.56 188 GLY A CA 1
ATOM 1480 C C . GLY A 1 188 ? 3.684 -3.345 21.443 1.00 91.56 188 GLY A C 1
ATOM 1481 O O . GLY A 1 188 ? 2.771 -4.078 21.068 1.00 91.56 188 GLY A O 1
ATOM 1482 N N . GLU A 1 189 ? 4.772 -3.152 20.698 1.00 89.19 189 GLU A N 1
ATOM 1483 C CA . GLU A 1 189 ? 4.924 -3.734 19.351 1.00 89.19 189 GLU A CA 1
ATOM 1484 C C . GLU A 1 189 ? 4.908 -5.277 19.356 1.00 89.19 189 GLU A C 1
ATOM 1486 O O . GLU A 1 189 ? 4.556 -5.891 18.354 1.00 89.19 189 GLU A O 1
ATOM 1491 N N . ASP A 1 190 ? 5.196 -5.894 20.504 1.00 88.94 190 ASP A N 1
ATOM 1492 C CA . ASP A 1 190 ? 5.062 -7.325 20.805 1.00 88.94 190 ASP A CA 1
ATOM 1493 C C . ASP A 1 190 ? 3.621 -7.769 21.139 1.00 88.94 190 ASP A C 1
ATOM 1495 O O . ASP A 1 190 ? 3.303 -8.954 21.083 1.00 88.94 190 ASP A O 1
ATOM 1499 N N . LYS A 1 191 ? 2.739 -6.824 21.486 1.00 93.12 191 LYS A N 1
ATOM 1500 C CA . LYS A 1 191 ? 1.365 -7.059 21.969 1.00 93.12 191 LYS A CA 1
ATOM 1501 C C . LYS A 1 191 ? 0.287 -6.614 20.990 1.00 93.12 191 LYS A C 1
ATOM 1503 O O . LYS A 1 191 ? -0.860 -7.030 21.139 1.00 93.12 191 LYS A O 1
ATOM 1508 N N . PHE A 1 192 ? 0.609 -5.729 20.050 1.00 95.81 192 PHE A N 1
ATOM 1509 C CA . PHE A 1 192 ? -0.334 -5.212 19.064 1.00 95.81 192 PHE A CA 1
ATOM 1510 C C . PHE A 1 192 ? 0.412 -4.701 17.825 1.00 95.81 192 PHE A C 1
ATOM 1512 O O . PHE A 1 192 ? 1.261 -3.816 17.922 1.00 95.81 192 PHE A O 1
ATOM 1519 N N . VAL A 1 193 ? 0.064 -5.194 16.638 1.00 95.06 193 VAL A N 1
ATOM 1520 C CA . VAL A 1 193 ? 0.660 -4.728 15.380 1.00 95.06 193 VAL A CA 1
ATOM 1521 C C . VAL A 1 193 ? -0.239 -3.682 14.729 1.00 95.06 193 VAL A C 1
ATOM 1523 O O . VAL A 1 193 ? -1.431 -3.896 14.512 1.00 95.06 193 VAL A O 1
ATOM 1526 N N . ILE A 1 194 ? 0.344 -2.535 14.387 1.00 94.50 194 ILE A N 1
ATOM 1527 C CA . ILE A 1 194 ? -0.335 -1.465 13.654 1.00 94.50 194 ILE A CA 1
ATOM 1528 C C . ILE A 1 194 ? 0.284 -1.399 12.263 1.00 94.50 194 ILE A C 1
ATOM 1530 O O . ILE A 1 194 ? 1.477 -1.140 12.121 1.00 94.50 194 ILE A O 1
ATOM 1534 N N . MET A 1 195 ? -0.533 -1.638 11.245 1.00 92.44 195 MET A N 1
ATOM 1535 C CA . MET A 1 195 ? -0.146 -1.619 9.843 1.00 92.44 195 MET A CA 1
ATOM 1536 C C . MET A 1 195 ? -0.667 -0.361 9.155 1.00 92.44 195 MET A C 1
ATOM 1538 O O . MET A 1 195 ? -1.833 0.016 9.293 1.00 92.44 195 MET A O 1
ATOM 1542 N N . PHE A 1 196 ? 0.206 0.271 8.376 1.00 88.69 196 PHE A N 1
ATOM 1543 C CA . PHE A 1 196 ? -0.188 1.341 7.469 1.00 88.69 196 PHE A CA 1
ATOM 1544 C C . PHE A 1 196 ? -1.046 0.758 6.344 1.00 88.69 196 PHE A C 1
ATOM 1546 O O . PHE A 1 196 ? -0.751 -0.324 5.832 1.00 88.69 196 PHE A O 1
ATOM 1553 N N . GLY A 1 197 ? -2.110 1.456 5.959 1.00 87.38 197 GLY A N 1
ATOM 1554 C CA . GLY A 1 197 ? -3.000 1.012 4.894 1.00 87.38 197 GLY A CA 1
ATOM 1555 C C . GLY A 1 197 ? -2.228 0.784 3.596 1.00 87.38 197 GLY A C 1
ATOM 1556 O O . GLY A 1 197 ? -1.498 1.667 3.145 1.00 87.38 197 GLY A O 1
ATOM 1557 N N . GLY A 1 198 ? -2.402 -0.392 2.982 1.00 85.94 198 GLY A N 1
ATOM 1558 C CA . GLY A 1 198 ? -1.624 -0.808 1.807 1.00 85.94 198 GLY A CA 1
ATOM 1559 C C . GLY A 1 198 ? -1.684 0.187 0.646 1.00 85.94 198 GLY A C 1
ATOM 1560 O O . GLY A 1 198 ? -0.669 0.442 0.005 1.00 85.94 198 GLY A O 1
ATOM 1561 N N . LEU A 1 199 ? -2.838 0.834 0.449 1.00 86.75 199 LEU A N 1
ATOM 1562 C CA . LEU A 1 199 ? -3.002 1.898 -0.541 1.00 86.75 199 LEU A CA 1
ATOM 1563 C C . LEU A 1 199 ? -2.038 3.068 -0.298 1.00 86.75 199 LEU A C 1
ATOM 1565 O O . LEU A 1 199 ? -1.391 3.541 -1.225 1.00 86.75 199 LEU A O 1
ATOM 1569 N N . HIS A 1 200 ? -1.913 3.527 0.948 1.00 86.50 200 HIS A N 1
ATOM 1570 C CA . HIS A 1 200 ? -1.030 4.640 1.284 1.00 86.50 200 HIS A CA 1
ATOM 1571 C C . HIS A 1 200 ? 0.449 4.245 1.242 1.00 86.50 200 HIS A C 1
ATOM 1573 O O . HIS A 1 200 ? 1.273 5.091 0.897 1.00 86.50 200 HIS A O 1
ATOM 1579 N N . ILE A 1 201 ? 0.788 2.983 1.545 1.00 88.56 201 ILE A N 1
ATOM 1580 C CA . ILE A 1 201 ? 2.143 2.447 1.316 1.00 88.56 201 ILE A CA 1
ATOM 1581 C C . ILE A 1 201 ? 2.485 2.570 -0.170 1.00 88.56 201 ILE A C 1
ATOM 1583 O O . ILE A 1 201 ? 3.523 3.127 -0.524 1.00 88.56 201 ILE A O 1
ATOM 1587 N N . GLU A 1 202 ? 1.591 2.101 -1.041 1.00 90.56 202 GLU A N 1
ATOM 1588 C CA . GLU A 1 202 ? 1.793 2.174 -2.484 1.00 90.56 202 GLU A CA 1
ATOM 1589 C C . GLU A 1 202 ? 1.880 3.622 -2.977 1.00 90.56 202 GLU A C 1
ATOM 1591 O O . GLU A 1 202 ? 2.795 3.960 -3.724 1.00 90.56 202 GLU A O 1
ATOM 1596 N N . MET A 1 203 ? 0.986 4.506 -2.522 1.00 90.38 203 MET A N 1
ATOM 1597 C CA . MET A 1 203 ? 1.054 5.933 -2.853 1.00 90.38 203 MET A CA 1
ATOM 1598 C C . MET A 1 203 ? 2.390 6.551 -2.454 1.00 90.38 203 MET A C 1
ATOM 1600 O O . MET A 1 203 ? 2.944 7.335 -3.220 1.00 90.38 203 MET A O 1
ATOM 1604 N N . ALA A 1 204 ? 2.890 6.238 -1.257 1.00 90.06 204 ALA A N 1
ATOM 1605 C CA . ALA A 1 204 ? 4.168 6.751 -0.785 1.00 90.06 204 ALA A CA 1
ATOM 1606 C C . ALA A 1 204 ? 5.314 6.254 -1.675 1.00 90.06 204 ALA A C 1
ATOM 1608 O O . ALA A 1 204 ? 6.116 7.067 -2.127 1.00 90.06 204 ALA A O 1
ATOM 1609 N N . ALA A 1 205 ? 5.337 4.958 -2.001 1.00 92.31 205 ALA A N 1
ATOM 1610 C CA . ALA A 1 205 ? 6.340 4.377 -2.889 1.00 92.31 205 ALA A CA 1
ATOM 1611 C C . ALA A 1 205 ? 6.309 5.007 -4.292 1.00 92.31 205 ALA A C 1
ATOM 1613 O O . ALA A 1 205 ? 7.343 5.446 -4.790 1.00 92.31 205 ALA A O 1
ATOM 1614 N N . LEU A 1 206 ? 5.127 5.124 -4.907 1.00 94.88 206 LEU A N 1
ATOM 1615 C CA . LEU A 1 206 ? 4.967 5.735 -6.230 1.00 94.88 206 LEU A CA 1
ATOM 1616 C C . LEU A 1 206 ? 5.382 7.209 -6.239 1.00 94.88 206 LEU A C 1
ATOM 1618 O O . LEU A 1 206 ? 6.048 7.642 -7.171 1.00 94.88 206 LEU A O 1
ATOM 1622 N N . LYS A 1 207 ? 5.051 7.972 -5.191 1.00 94.25 207 LYS A N 1
ATOM 1623 C CA . LYS A 1 207 ? 5.509 9.363 -5.050 1.00 94.25 207 LYS A CA 1
ATOM 1624 C C . LYS A 1 207 ? 7.023 9.453 -4.907 1.00 94.25 207 LYS A C 1
ATOM 1626 O O . LYS A 1 207 ? 7.626 10.321 -5.523 1.00 94.25 207 LYS A O 1
ATOM 1631 N N . SER A 1 208 ? 7.648 8.559 -4.140 1.00 95.06 208 SER A N 1
ATOM 1632 C CA . SER A 1 208 ? 9.109 8.509 -4.028 1.00 95.06 208 SER A CA 1
ATOM 1633 C C . SER A 1 208 ? 9.773 8.210 -5.373 1.00 95.06 208 SER A C 1
ATOM 1635 O O . SER A 1 208 ? 10.737 8.882 -5.731 1.00 95.06 208 SER A O 1
ATOM 1637 N N . ILE A 1 209 ? 9.235 7.259 -6.145 1.00 94.00 209 ILE A N 1
ATOM 1638 C CA . ILE A 1 209 ? 9.704 6.983 -7.511 1.00 94.00 209 ILE A CA 1
ATOM 1639 C C . ILE A 1 209 ? 9.481 8.210 -8.404 1.00 94.00 209 ILE A C 1
ATOM 1641 O O . ILE A 1 209 ? 10.374 8.592 -9.151 1.00 94.00 209 ILE A O 1
ATOM 1645 N N . GLY A 1 210 ? 8.325 8.865 -8.301 1.00 94.94 210 GLY A N 1
ATOM 1646 C CA . GLY A 1 210 ? 8.031 10.099 -9.021 1.00 94.94 210 GLY A CA 1
ATOM 1647 C C . GLY A 1 210 ? 9.039 11.211 -8.730 1.00 94.94 210 GLY A C 1
ATOM 1648 O O . GLY A 1 210 ? 9.528 11.835 -9.664 1.00 94.94 210 GLY A O 1
ATOM 1649 N N . THR A 1 211 ? 9.439 11.404 -7.470 1.00 95.12 211 THR A N 1
ATOM 1650 C CA . THR A 1 211 ? 10.512 12.344 -7.107 1.00 95.12 211 THR A CA 1
ATOM 1651 C C . THR A 1 211 ? 11.839 11.982 -7.774 1.00 95.12 211 THR A C 1
ATOM 1653 O O . THR A 1 211 ? 12.523 12.871 -8.269 1.00 95.12 211 THR A O 1
ATOM 1656 N N . LEU A 1 212 ? 12.199 10.693 -7.831 1.00 92.50 212 LE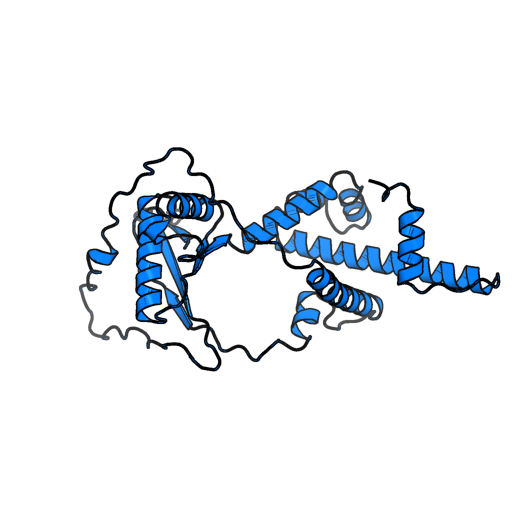U A N 1
ATOM 1657 C CA . LEU A 1 212 ? 13.419 10.240 -8.515 1.00 92.50 212 LEU A CA 1
ATOM 1658 C C . LEU A 1 212 ? 13.362 10.473 -10.030 1.00 92.50 212 LEU A C 1
ATOM 1660 O O . LEU A 1 212 ? 14.372 10.792 -10.648 1.00 92.50 212 LEU A O 1
ATOM 1664 N N . LEU A 1 213 ? 12.184 10.316 -10.633 1.00 93.75 213 LEU A N 1
ATOM 1665 C CA . LEU A 1 213 ? 11.973 10.522 -12.066 1.00 93.75 213 LEU A CA 1
ATOM 1666 C C . LEU A 1 213 ? 11.738 11.989 -12.434 1.00 93.75 213 LEU A C 1
ATOM 1668 O O . LEU A 1 213 ? 11.691 12.320 -13.623 1.00 93.75 213 LEU A O 1
ATOM 1672 N N . GLN A 1 214 ? 11.587 12.879 -11.459 1.00 93.94 214 GLN A N 1
ATOM 1673 C CA . GLN A 1 214 ? 11.385 14.291 -11.728 1.00 93.94 214 GLN A CA 1
ATOM 1674 C C . GLN A 1 214 ? 12.599 14.853 -12.477 1.00 93.94 214 GLN A C 1
ATOM 1676 O O . GLN A 1 214 ? 13.743 14.625 -12.097 1.00 93.94 214 GLN A O 1
ATOM 1681 N N . ASN A 1 215 ? 12.348 15.583 -13.565 1.00 92.31 215 ASN A N 1
ATOM 1682 C CA . ASN A 1 215 ? 13.380 16.142 -14.449 1.00 92.31 215 ASN A CA 1
ATOM 1683 C C . ASN A 1 215 ? 14.288 15.107 -15.147 1.00 92.31 215 ASN A C 1
ATOM 1685 O O . ASN A 1 215 ? 15.242 15.494 -15.812 1.00 92.31 215 ASN A O 1
ATOM 1689 N N . SER A 1 216 ? 13.973 13.809 -15.077 1.00 92.31 216 SER A N 1
ATOM 1690 C CA . SER A 1 216 ? 14.704 12.757 -15.809 1.00 92.31 216 SER A CA 1
ATOM 1691 C C . SER A 1 216 ? 14.399 12.723 -17.314 1.00 92.31 216 SER A C 1
ATOM 1693 O O . SER A 1 216 ? 14.976 11.930 -18.050 1.00 92.31 216 SER A O 1
ATOM 1695 N N . GLY A 1 217 ? 13.441 13.535 -17.772 1.00 93.94 217 GLY A N 1
ATOM 1696 C CA . GLY A 1 217 ? 12.867 13.445 -19.115 1.00 93.94 217 GLY A CA 1
ATOM 1697 C C . GLY A 1 217 ? 11.744 12.410 -19.241 1.00 93.94 217 GLY A C 1
ATOM 1698 O O . GLY A 1 217 ? 11.130 12.331 -20.301 1.00 93.94 217 GLY A O 1
ATOM 1699 N N . TRP A 1 218 ? 11.414 11.663 -18.176 1.00 95.62 218 TRP A N 1
ATOM 1700 C CA . TRP A 1 218 ? 10.353 10.649 -18.201 1.00 95.62 218 TRP A CA 1
ATOM 1701 C C . TRP A 1 218 ? 9.002 11.195 -18.683 1.00 95.62 218 TRP A C 1
ATOM 1703 O O . TRP A 1 218 ? 8.418 10.634 -19.606 1.00 95.62 218 TRP A O 1
ATOM 1713 N N . THR A 1 219 ? 8.520 12.314 -18.129 1.00 96.38 219 THR A N 1
ATOM 1714 C CA . THR A 1 219 ? 7.235 12.909 -18.547 1.00 96.38 219 THR A CA 1
ATOM 1715 C C . THR A 1 219 ? 7.261 13.394 -19.997 1.00 96.38 219 THR A C 1
ATOM 1717 O O . THR A 1 219 ? 6.271 13.227 -20.708 1.00 96.38 219 THR A O 1
ATOM 1720 N N . GLY A 1 220 ? 8.406 13.901 -20.464 1.00 96.38 220 GLY A N 1
ATOM 1721 C CA . GLY A 1 220 ? 8.635 14.243 -21.868 1.00 96.38 220 GLY A CA 1
ATOM 1722 C C . GLY A 1 220 ? 8.566 13.018 -22.779 1.00 96.38 220 GLY A C 1
ATOM 1723 O O . GLY A 1 220 ? 7.843 13.033 -23.766 1.00 96.38 220 GLY A O 1
ATOM 1724 N N . ALA A 1 221 ? 9.220 11.914 -22.410 1.00 95.44 221 ALA A N 1
ATOM 1725 C CA . ALA A 1 221 ? 9.160 10.670 -23.179 1.00 95.44 221 ALA A CA 1
ATOM 1726 C C . ALA A 1 221 ? 7.723 10.133 -23.311 1.00 95.44 221 ALA A C 1
ATOM 1728 O O . ALA A 1 221 ? 7.338 9.653 -24.375 1.00 95.44 221 ALA A O 1
ATOM 1729 N N . LEU A 1 222 ? 6.907 10.248 -22.256 1.00 95.25 222 LEU A N 1
ATOM 1730 C CA . LEU A 1 222 ? 5.492 9.858 -22.297 1.00 95.25 222 LEU A CA 1
ATOM 1731 C C . LEU A 1 222 ? 4.652 10.745 -23.225 1.00 95.25 222 LEU A C 1
ATOM 1733 O O . LEU A 1 222 ? 3.722 10.247 -23.867 1.00 95.25 222 LEU A O 1
ATOM 1737 N N . LEU A 1 223 ? 4.969 12.040 -23.272 1.00 95.00 223 LEU A N 1
ATOM 1738 C CA . LEU A 1 223 ? 4.314 13.014 -24.139 1.00 95.00 223 LEU A CA 1
ATOM 1739 C C . LEU A 1 223 ? 4.656 12.765 -25.610 1.00 95.00 223 LEU A C 1
ATOM 1741 O O . LEU A 1 223 ? 3.750 12.617 -26.426 1.00 95.00 223 LEU A O 1
ATOM 1745 N N . GLU A 1 224 ? 5.946 12.661 -25.929 1.00 95.19 224 GLU A N 1
ATOM 1746 C CA . GLU A 1 224 ? 6.431 12.436 -27.297 1.00 95.19 224 GLU A CA 1
ATOM 1747 C C . GLU A 1 224 ? 5.974 11.081 -27.855 1.00 95.19 224 GLU A C 1
ATOM 1749 O O . GLU A 1 224 ? 5.686 10.953 -29.042 1.00 95.19 224 GLU A O 1
ATOM 1754 N N . ALA A 1 225 ? 5.822 10.069 -26.993 1.00 93.12 225 ALA A N 1
ATOM 1755 C CA . ALA A 1 225 ? 5.250 8.777 -27.371 1.00 93.12 225 ALA A CA 1
ATOM 1756 C C . ALA A 1 225 ? 3.720 8.811 -27.586 1.00 93.12 225 ALA A C 1
ATOM 1758 O O . ALA A 1 225 ? 3.132 7.790 -27.943 1.00 93.12 225 ALA A O 1
ATOM 1759 N N . GLY A 1 226 ? 3.051 9.942 -27.333 1.00 93.31 226 GLY A N 1
ATOM 1760 C CA . GLY A 1 226 ? 1.600 10.086 -27.478 1.00 93.31 226 GLY A CA 1
ATOM 1761 C C . GLY A 1 226 ? 0.780 9.300 -26.448 1.00 93.31 226 GLY A C 1
ATOM 1762 O O . GLY A 1 226 ? -0.411 9.075 -26.659 1.00 93.31 226 GLY A O 1
ATOM 1763 N N . ILE A 1 227 ? 1.392 8.869 -25.337 1.00 90.25 227 ILE A N 1
ATOM 1764 C CA . ILE A 1 227 ? 0.728 8.033 -24.323 1.00 90.25 227 ILE A CA 1
ATOM 1765 C C . ILE A 1 227 ? -0.077 8.890 -23.337 1.00 90.25 227 ILE A C 1
ATOM 1767 O O . ILE A 1 227 ? -1.115 8.460 -22.829 1.00 90.25 227 ILE A O 1
ATOM 1771 N N . ALA A 1 228 ? 0.390 10.108 -23.052 1.00 93.62 228 ALA A N 1
ATOM 1772 C CA . ALA A 1 228 ? -0.238 11.004 -22.089 1.00 93.62 228 ALA A CA 1
ATOM 1773 C C . ALA A 1 228 ? -0.136 12.473 -22.518 1.00 93.62 228 ALA A C 1
ATOM 1775 O O . ALA A 1 228 ? 0.860 12.902 -23.091 1.00 93.62 228 ALA A O 1
ATOM 1776 N N . SER A 1 229 ? -1.156 13.269 -22.181 1.00 95.31 229 SER A N 1
ATOM 1777 C CA . SER A 1 229 ? -1.068 14.732 -22.272 1.00 95.31 229 SER A CA 1
ATOM 1778 C C . SER A 1 229 ? -0.116 15.290 -21.203 1.00 95.31 229 SER A C 1
ATOM 1780 O O . SER A 1 229 ? 0.085 14.619 -20.185 1.00 95.31 229 SER A O 1
ATOM 1782 N N . PRO A 1 230 ? 0.405 16.527 -21.345 1.00 94.00 230 PRO A N 1
ATOM 1783 C CA . PRO A 1 230 ? 1.361 17.092 -20.388 1.00 94.00 230 PRO A CA 1
ATOM 1784 C C . PRO A 1 230 ? 0.864 17.038 -18.935 1.00 94.00 230 PRO A C 1
ATOM 1786 O O . PRO A 1 230 ? 1.545 16.517 -18.059 1.00 94.00 230 PRO A O 1
ATOM 1789 N N . GLY A 1 231 ? -0.380 17.465 -18.683 1.00 93.94 231 GLY A N 1
ATOM 1790 C CA . GLY A 1 231 ? -0.966 17.416 -17.337 1.00 93.94 231 GLY A CA 1
ATOM 1791 C C . GLY A 1 231 ? -1.173 15.993 -16.806 1.00 93.94 231 GLY A C 1
ATOM 1792 O O . GLY A 1 231 ? -1.049 15.752 -15.608 1.00 93.94 231 GLY A O 1
ATOM 1793 N N . THR A 1 232 ? -1.447 15.030 -17.689 1.00 95.12 232 THR A N 1
ATOM 1794 C CA . THR A 1 232 ? -1.590 13.621 -17.298 1.00 95.12 232 THR A CA 1
ATOM 1795 C C . THR A 1 232 ? -0.232 13.011 -16.947 1.00 95.12 232 THR A C 1
ATOM 1797 O O . THR A 1 232 ? -0.133 12.328 -15.930 1.00 95.12 232 THR A O 1
ATOM 1800 N N . ALA A 1 233 ? 0.814 13.299 -17.727 1.00 95.12 233 ALA A N 1
ATOM 1801 C CA . ALA A 1 233 ? 2.174 12.834 -17.465 1.00 95.12 233 ALA A CA 1
ATOM 1802 C C . ALA A 1 233 ? 2.703 13.360 -16.118 1.00 95.12 233 ALA A C 1
ATOM 1804 O O . ALA A 1 233 ? 3.170 12.580 -15.290 1.00 95.12 233 ALA A O 1
ATOM 1805 N N . GLU A 1 234 ? 2.525 14.655 -15.846 1.00 95.50 234 GLU A N 1
ATOM 1806 C CA . GLU A 1 234 ? 2.882 15.272 -14.559 1.00 95.50 234 GLU A CA 1
ATOM 1807 C C . GLU A 1 234 ? 2.098 14.669 -13.380 1.00 95.50 234 GLU A C 1
ATOM 1809 O O . GLU A 1 234 ? 2.633 14.473 -12.285 1.00 95.50 234 GLU A O 1
ATOM 1814 N N . SER A 1 235 ? 0.835 14.285 -13.597 1.00 96.25 235 SER A N 1
ATOM 1815 C CA . SER A 1 235 ? 0.029 13.631 -12.558 1.00 96.25 235 SER A CA 1
ATOM 1816 C C . SER A 1 235 ? 0.608 12.282 -12.101 1.00 96.25 235 SER A C 1
ATOM 1818 O O . SER A 1 235 ? 0.338 11.847 -10.975 1.00 96.25 235 SER A O 1
ATOM 1820 N N . PHE A 1 236 ? 1.429 11.629 -12.936 1.00 96.00 236 PHE A N 1
ATOM 1821 C CA . PHE A 1 236 ? 2.068 10.366 -12.582 1.00 96.00 236 PHE A CA 1
ATOM 1822 C C . PHE A 1 236 ? 3.211 10.547 -11.584 1.00 96.00 236 PHE A C 1
ATOM 1824 O O . PHE A 1 236 ? 3.321 9.719 -10.683 1.00 96.00 236 PHE A O 1
ATOM 1831 N N . LEU A 1 237 ? 3.966 11.653 -11.649 1.00 95.75 237 LEU A N 1
ATOM 1832 C CA . LEU A 1 237 ? 5.023 11.977 -10.674 1.00 95.75 237 LEU A CA 1
ATOM 1833 C C . LEU A 1 237 ? 4.470 12.110 -9.247 1.00 95.75 237 LEU A C 1
ATOM 1835 O O . LEU A 1 237 ? 5.125 11.765 -8.269 1.00 95.75 237 LEU A O 1
ATOM 1839 N N . THR A 1 238 ? 3.235 12.593 -9.115 1.00 94.75 238 THR A N 1
ATOM 1840 C CA . THR A 1 238 ? 2.582 12.810 -7.815 1.00 94.75 238 THR A CA 1
ATOM 1841 C C . THR A 1 238 ? 1.680 11.654 -7.384 1.00 94.75 238 THR A C 1
ATOM 1843 O O . THR A 1 238 ? 1.056 11.728 -6.322 1.00 94.75 238 THR A O 1
ATOM 1846 N N . ALA A 1 239 ? 1.599 10.588 -8.188 1.00 93.31 239 ALA A N 1
ATOM 1847 C CA . ALA A 1 239 ? 0.683 9.465 -7.998 1.00 93.31 239 ALA A CA 1
ATOM 1848 C C . ALA A 1 239 ? -0.782 9.899 -7.775 1.00 93.31 239 ALA A C 1
ATOM 1850 O O . ALA A 1 239 ? -1.491 9.325 -6.947 1.00 93.31 239 ALA A O 1
ATOM 1851 N N . SER A 1 240 ? -1.241 10.921 -8.511 1.00 92.50 240 SER A N 1
ATOM 1852 C CA . SER A 1 240 ? -2.601 11.471 -8.370 1.00 92.50 240 SER A CA 1
ATOM 1853 C C . SER A 1 240 ? -3.693 10.432 -8.659 1.00 92.50 240 SER A C 1
ATOM 1855 O O . SER A 1 240 ? -4.774 10.477 -8.077 1.00 92.50 240 SER A O 1
ATOM 1857 N N . ASN A 1 241 ? -3.409 9.466 -9.537 1.00 92.88 241 ASN A N 1
ATOM 1858 C CA . ASN A 1 241 ? -4.237 8.286 -9.754 1.00 92.88 241 ASN A CA 1
ATOM 1859 C C . ASN A 1 241 ? -3.353 7.036 -9.723 1.00 92.88 241 ASN A C 1
ATOM 1861 O O . ASN A 1 241 ? -2.652 6.750 -10.689 1.00 92.88 241 ASN A O 1
ATOM 1865 N N . ILE A 1 242 ? -3.416 6.284 -8.624 1.00 92.19 242 ILE A N 1
ATOM 1866 C CA . ILE A 1 242 ? -2.536 5.135 -8.350 1.00 92.19 242 ILE A CA 1
ATOM 1867 C C . ILE A 1 242 ? -2.587 4.102 -9.472 1.00 92.19 242 ILE A C 1
ATOM 1869 O O . ILE A 1 242 ? -1.547 3.661 -9.948 1.00 92.19 242 ILE A O 1
ATOM 1873 N N . THR A 1 243 ? -3.787 3.752 -9.938 1.00 91.38 243 THR A N 1
ATOM 1874 C CA . THR A 1 243 ? -3.973 2.748 -10.991 1.00 91.38 243 THR A CA 1
ATOM 1875 C C . THR A 1 243 ? -3.288 3.165 -12.288 1.00 91.38 243 THR A C 1
ATOM 1877 O O . THR A 1 243 ? -2.547 2.375 -12.872 1.00 91.38 243 THR A O 1
ATOM 1880 N N . ARG A 1 244 ? -3.496 4.414 -12.726 1.00 93.00 244 ARG A N 1
ATOM 1881 C CA . ARG A 1 244 ? -2.868 4.930 -13.949 1.00 93.00 244 ARG A CA 1
ATOM 1882 C C . ARG A 1 244 ? -1.359 5.090 -13.776 1.00 93.00 244 ARG A C 1
ATOM 1884 O O . ARG A 1 244 ? -0.611 4.665 -14.646 1.00 93.00 244 ARG A O 1
ATOM 1891 N N . THR A 1 245 ? -0.902 5.625 -12.645 1.00 95.25 245 THR A N 1
ATOM 1892 C CA . THR A 1 245 ? 0.530 5.758 -12.340 1.00 95.25 245 THR A CA 1
ATOM 1893 C C . THR A 1 245 ? 1.229 4.397 -12.353 1.00 95.25 245 THR A C 1
ATOM 1895 O O . THR A 1 245 ? 2.250 4.243 -13.020 1.00 95.25 245 THR A O 1
ATOM 1898 N N . ARG A 1 246 ? 0.652 3.378 -11.701 1.00 93.06 246 ARG A N 1
ATOM 1899 C CA . ARG A 1 246 ? 1.167 2.001 -11.715 1.00 93.06 246 ARG A CA 1
ATOM 1900 C C . ARG A 1 246 ? 1.285 1.464 -13.140 1.00 93.06 246 ARG A C 1
ATOM 1902 O O . ARG A 1 246 ? 2.337 0.952 -13.513 1.00 93.06 246 ARG A O 1
ATOM 1909 N N . GLN A 1 247 ? 0.227 1.607 -13.938 1.00 91.19 247 GLN A N 1
ATOM 1910 C CA . GLN A 1 247 ? 0.228 1.176 -15.335 1.00 91.19 247 GLN A CA 1
ATOM 1911 C C . GLN A 1 247 ? 1.339 1.866 -16.138 1.00 91.19 247 GLN A C 1
ATOM 1913 O O . GLN A 1 247 ? 2.016 1.223 -16.935 1.00 91.19 247 GLN A O 1
ATOM 1918 N N . MET A 1 248 ? 1.578 3.154 -15.902 1.00 93.62 248 MET A N 1
ATOM 1919 C CA . MET A 1 248 ? 2.621 3.893 -16.608 1.00 93.62 248 MET A CA 1
ATOM 1920 C C . MET A 1 248 ? 4.034 3.488 -16.212 1.00 93.62 248 MET A C 1
ATOM 1922 O O . MET A 1 248 ? 4.897 3.405 -17.087 1.00 93.62 248 MET A O 1
ATOM 1926 N N . HIS A 1 249 ? 4.280 3.163 -14.942 1.00 93.31 249 HIS A N 1
ATOM 1927 C CA . HIS A 1 249 ? 5.551 2.553 -14.546 1.00 93.31 249 HIS A CA 1
ATOM 1928 C C . HIS A 1 249 ? 5.750 1.184 -15.201 1.00 93.31 249 HIS A C 1
ATOM 1930 O O . HIS A 1 249 ? 6.848 0.907 -15.673 1.00 93.31 249 HIS A O 1
ATOM 1936 N N . GLN A 1 250 ? 4.699 0.365 -15.306 1.00 91.31 250 GLN A N 1
ATOM 1937 C CA . GLN A 1 250 ? 4.763 -0.926 -16.001 1.00 91.31 250 GLN A CA 1
ATOM 1938 C C . GLN A 1 250 ? 5.092 -0.756 -17.490 1.00 91.31 250 GLN A C 1
ATOM 1940 O O . GLN A 1 250 ? 6.017 -1.395 -17.980 1.00 91.31 250 GLN A O 1
ATOM 1945 N N . ILE A 1 251 ? 4.395 0.141 -18.196 1.00 90.38 251 ILE A N 1
ATOM 1946 C CA . ILE A 1 251 ? 4.673 0.447 -19.611 1.00 90.38 251 ILE A CA 1
ATOM 1947 C C . ILE A 1 251 ? 6.111 0.945 -19.779 1.00 90.38 251 ILE A C 1
ATOM 1949 O O . ILE A 1 251 ? 6.825 0.482 -20.663 1.00 90.38 251 ILE A O 1
ATOM 1953 N N . THR A 1 252 ? 6.551 1.853 -18.906 1.00 93.00 252 THR A N 1
ATOM 1954 C CA . THR A 1 252 ? 7.917 2.390 -18.938 1.00 93.00 252 THR A CA 1
ATOM 1955 C C . THR A 1 252 ? 8.949 1.282 -18.731 1.00 93.00 252 THR A C 1
ATOM 1957 O O . THR A 1 252 ? 9.899 1.197 -19.503 1.00 93.00 252 THR A O 1
ATOM 1960 N N . ALA A 1 253 ? 8.749 0.402 -17.745 1.00 92.31 253 ALA A N 1
ATOM 1961 C CA . ALA A 1 253 ? 9.640 -0.725 -17.480 1.00 92.31 253 ALA A CA 1
ATOM 1962 C C . ALA A 1 253 ? 9.736 -1.672 -18.687 1.00 92.31 253 ALA A C 1
ATOM 1964 O O . ALA A 1 253 ? 10.842 -2.007 -19.104 1.00 92.31 253 ALA A O 1
ATOM 1965 N N . CYS A 1 254 ? 8.604 -2.031 -19.303 1.00 90.62 254 CYS A N 1
ATOM 1966 C CA . CYS A 1 254 ? 8.583 -2.858 -20.513 1.00 90.62 254 CYS A CA 1
ATOM 1967 C C . CYS A 1 254 ? 9.329 -2.197 -21.680 1.00 90.62 254 CYS A C 1
ATOM 1969 O O . CYS A 1 254 ? 10.143 -2.844 -22.338 1.00 90.62 254 CYS A O 1
ATOM 1971 N N . SER A 1 255 ? 9.082 -0.908 -21.928 1.00 91.19 255 SER A N 1
ATOM 1972 C CA . SER A 1 255 ? 9.736 -0.162 -23.008 1.00 91.19 255 SER A CA 1
ATOM 1973 C C . SER A 1 255 ? 11.247 -0.068 -22.803 1.00 91.19 255 SER A C 1
ATOM 1975 O O . SER A 1 255 ? 12.008 -0.369 -23.721 1.00 91.19 255 SER A O 1
ATOM 1977 N N . LEU A 1 256 ? 11.694 0.293 -21.594 1.00 92.00 256 LEU A N 1
ATOM 1978 C CA . LEU A 1 256 ? 13.118 0.371 -21.261 1.00 92.00 256 LEU A CA 1
ATOM 1979 C C . LEU A 1 256 ? 13.797 -0.995 -21.367 1.00 92.00 256 LEU A C 1
ATOM 1981 O O . LEU A 1 256 ? 14.896 -1.090 -21.905 1.00 92.00 256 LEU A O 1
ATOM 1985 N N . TYR A 1 257 ? 13.133 -2.058 -20.916 1.00 92.50 257 TYR A N 1
ATOM 1986 C CA . TYR A 1 257 ? 13.671 -3.409 -21.016 1.00 92.50 257 TYR A CA 1
ATOM 1987 C C . TYR A 1 257 ? 13.807 -3.879 -22.470 1.00 92.50 257 TYR A C 1
ATOM 1989 O O . TYR A 1 257 ? 14.835 -4.442 -22.845 1.00 92.50 257 TYR A O 1
ATOM 1997 N N . LYS A 1 258 ? 12.819 -3.577 -23.324 1.00 90.69 258 LYS A N 1
ATOM 1998 C CA . LYS A 1 258 ? 12.890 -3.862 -24.766 1.00 90.69 258 LYS A CA 1
ATOM 1999 C C . LYS A 1 258 ? 14.057 -3.126 -25.431 1.00 90.69 258 LYS A C 1
ATOM 2001 O O . LYS A 1 258 ? 14.782 -3.732 -26.217 1.00 90.69 258 LYS A O 1
ATOM 2006 N N . LEU A 1 259 ? 14.267 -1.851 -25.094 1.00 91.88 259 LEU A N 1
ATOM 2007 C CA . LEU A 1 259 ? 15.411 -1.073 -25.584 1.00 91.88 259 LEU A CA 1
ATOM 2008 C C . LEU A 1 259 ? 16.746 -1.650 -25.096 1.00 91.88 259 LEU A C 1
ATOM 2010 O O . LEU A 1 259 ? 17.687 -1.761 -25.879 1.00 91.88 259 LEU A O 1
ATOM 2014 N N . LEU A 1 260 ? 16.819 -2.076 -23.832 1.00 92.25 260 LEU A N 1
ATOM 2015 C CA . LEU A 1 260 ? 18.010 -2.702 -23.260 1.00 92.25 260 LEU A CA 1
ATOM 2016 C C . LEU A 1 260 ? 18.366 -4.017 -23.976 1.00 92.25 260 LEU A C 1
ATOM 2018 O O . LEU A 1 260 ? 19.529 -4.246 -24.305 1.00 92.25 260 LEU A O 1
ATOM 2022 N N . LYS A 1 261 ? 17.369 -4.857 -24.280 1.00 92.44 261 LYS A N 1
ATOM 2023 C CA . LYS A 1 261 ? 17.549 -6.101 -25.051 1.00 92.44 261 LYS A CA 1
ATOM 2024 C C . LYS A 1 261 ? 17.952 -5.846 -26.503 1.00 92.44 261 LYS A C 1
ATOM 2026 O O . LYS A 1 261 ? 18.792 -6.575 -27.031 1.00 92.44 261 LYS A O 1
ATOM 2031 N N . ALA A 1 262 ? 17.399 -4.811 -27.136 1.00 91.88 262 ALA A N 1
ATOM 2032 C CA . ALA A 1 262 ? 17.813 -4.399 -28.476 1.00 91.88 262 ALA A CA 1
ATOM 2033 C C . ALA A 1 262 ? 19.292 -3.975 -28.490 1.00 91.88 262 ALA A C 1
ATOM 2035 O O . ALA A 1 262 ? 20.063 -4.494 -29.290 1.00 91.88 262 ALA A O 1
ATOM 2036 N N . ALA A 1 263 ? 19.711 -3.144 -27.531 1.00 92.94 263 ALA A N 1
ATOM 2037 C CA . ALA A 1 263 ? 21.106 -2.725 -27.399 1.00 92.94 263 ALA A CA 1
ATOM 2038 C C . ALA A 1 263 ? 22.064 -3.903 -27.140 1.00 92.94 263 ALA A C 1
ATOM 2040 O O . ALA A 1 263 ? 23.159 -3.938 -27.697 1.00 92.94 263 ALA A O 1
ATOM 2041 N N . TYR A 1 264 ? 21.652 -4.894 -26.341 1.00 93.12 264 TYR A N 1
ATOM 2042 C CA . TYR A 1 264 ? 22.434 -6.122 -26.170 1.00 93.12 264 TYR A CA 1
ATOM 2043 C C . TYR A 1 264 ? 22.531 -6.931 -27.470 1.00 93.12 264 TYR A C 1
ATOM 2045 O O . TYR A 1 264 ? 23.595 -7.439 -27.804 1.00 93.12 264 TYR A O 1
ATOM 2053 N N . THR A 1 265 ? 21.441 -7.014 -28.237 1.00 92.06 265 THR A N 1
ATOM 2054 C CA . THR A 1 265 ? 21.430 -7.702 -29.537 1.00 92.06 265 THR A CA 1
ATOM 2055 C C . THR A 1 265 ? 22.393 -7.048 -30.527 1.00 92.06 265 THR A C 1
ATOM 2057 O O . THR A 1 265 ? 23.063 -7.748 -31.281 1.00 92.06 265 THR A O 1
ATOM 2060 N N . ASP A 1 266 ? 22.492 -5.719 -30.522 1.00 91.69 266 ASP A N 1
ATOM 2061 C CA . ASP A 1 266 ? 23.444 -5.005 -31.374 1.00 91.69 266 ASP A CA 1
ATOM 2062 C C . ASP A 1 266 ? 24.896 -5.229 -30.923 1.00 91.69 266 ASP A C 1
ATOM 2064 O O . ASP A 1 266 ? 25.749 -5.506 -31.763 1.00 91.69 266 ASP A O 1
ATOM 2068 N N . TYR A 1 267 ? 25.160 -5.258 -29.611 1.00 91.00 267 TYR A N 1
ATOM 2069 C CA . TYR A 1 267 ? 26.463 -5.668 -29.067 1.00 91.00 267 TYR A CA 1
ATOM 2070 C C . TYR A 1 267 ? 26.889 -7.072 -29.535 1.00 91.00 267 TYR A C 1
ATOM 2072 O O . TYR A 1 267 ? 28.058 -7.284 -29.870 1.00 91.00 267 TYR A O 1
ATOM 2080 N N . LEU A 1 268 ? 25.954 -8.029 -29.586 1.00 89.62 268 LEU A N 1
ATOM 2081 C CA . LEU A 1 268 ? 26.247 -9.380 -30.072 1.00 89.62 268 LEU A CA 1
ATOM 2082 C C . LEU A 1 268 ? 26.691 -9.365 -31.541 1.00 89.62 268 LEU A C 1
ATOM 2084 O O . LEU A 1 268 ? 27.695 -9.990 -31.871 1.00 89.62 268 LEU A O 1
ATOM 2088 N N . LYS A 1 269 ? 26.014 -8.592 -32.401 1.00 88.06 269 LYS A N 1
ATOM 2089 C CA . LYS A 1 269 ? 26.386 -8.458 -33.822 1.00 88.06 269 LYS A CA 1
ATOM 2090 C C . LYS A 1 269 ? 27.778 -7.849 -34.000 1.00 88.06 269 LYS A C 1
ATOM 2092 O O . LYS A 1 269 ? 28.557 -8.342 -34.804 1.00 88.06 269 LYS A O 1
ATOM 2097 N N . GLU A 1 270 ? 28.105 -6.804 -33.239 1.00 84.56 270 GLU A N 1
ATOM 2098 C CA . GLU A 1 270 ? 29.429 -6.163 -33.290 1.00 84.56 270 GLU A CA 1
ATOM 2099 C C . GLU A 1 270 ? 30.553 -7.108 -32.826 1.00 84.56 270 GLU A C 1
ATOM 2101 O O . GLU A 1 270 ? 31.682 -7.039 -33.315 1.00 84.56 270 GLU A O 1
ATOM 2106 N N . THR A 1 271 ? 30.247 -8.010 -31.888 1.00 78.75 271 THR A N 1
ATOM 2107 C CA . THR A 1 271 ? 31.205 -8.994 -31.358 1.00 78.75 271 THR A CA 1
ATOM 2108 C C . THR A 1 271 ? 31.395 -10.185 -32.304 1.00 78.75 271 THR A C 1
ATOM 2110 O O . THR A 1 271 ? 32.497 -10.722 -32.386 1.00 78.75 271 THR A O 1
ATOM 2113 N N . ASP A 1 272 ? 30.381 -10.561 -33.087 1.00 72.56 272 ASP A N 1
ATOM 2114 C CA . ASP A 1 272 ? 30.535 -11.561 -34.156 1.00 72.56 272 ASP A CA 1
ATOM 2115 C C . ASP A 1 272 ? 31.532 -11.098 -35.240 1.00 72.56 272 ASP A C 1
ATOM 2117 O O . ASP A 1 272 ? 32.226 -11.914 -35.851 1.00 72.56 272 ASP A O 1
ATOM 2121 N N . GLU A 1 273 ? 31.658 -9.784 -35.451 1.00 72.88 273 GLU A N 1
ATOM 2122 C CA . GLU A 1 273 ? 32.606 -9.184 -36.400 1.00 72.88 273 GLU A CA 1
ATOM 2123 C C . GLU A 1 273 ? 34.041 -9.057 -35.840 1.00 72.88 273 GLU A C 1
ATOM 2125 O O . GLU A 1 273 ? 34.999 -8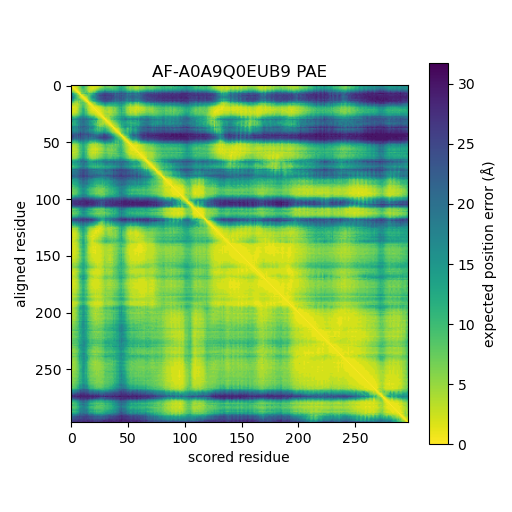.937 -36.610 1.00 72.88 273 GLU A O 1
ATOM 2130 N N . GLN A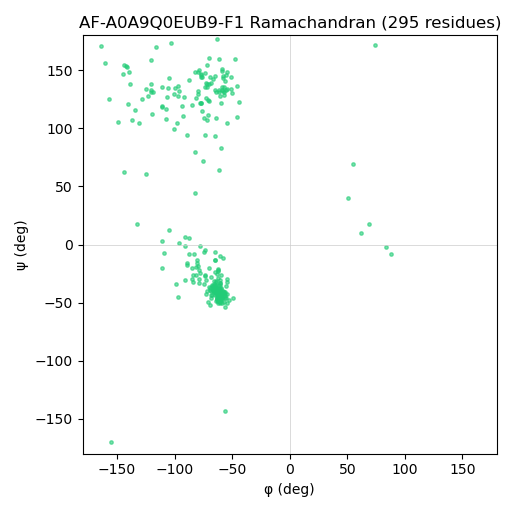 1 274 ? 34.223 -9.107 -34.513 1.00 66.75 274 GLN A N 1
ATOM 2131 C CA . GLN A 1 274 ? 35.523 -9.011 -33.837 1.00 66.75 274 GLN A CA 1
ATOM 2132 C C . GLN A 1 274 ? 35.624 -10.049 -32.711 1.00 66.75 274 GLN A C 1
ATOM 2134 O O . GLN A 1 274 ? 35.030 -9.831 -31.657 1.00 66.75 274 GLN A O 1
ATOM 2139 N N . PRO A 1 275 ? 36.419 -11.129 -32.853 1.00 63.88 275 PRO A N 1
ATOM 2140 C CA . PRO A 1 275 ? 36.418 -12.243 -31.907 1.00 63.88 275 PRO A CA 1
ATOM 2141 C C . PRO A 1 275 ? 36.913 -11.803 -30.521 1.00 63.88 275 PRO A C 1
ATOM 2143 O O . PRO A 1 275 ? 38.111 -11.788 -30.231 1.00 63.88 275 PRO A O 1
ATOM 2146 N N . LYS A 1 276 ? 35.962 -11.439 -29.663 1.00 70.31 276 LYS A N 1
ATOM 2147 C CA . LYS A 1 276 ? 36.111 -11.205 -28.228 1.00 70.31 276 LYS A CA 1
ATOM 2148 C C . LYS A 1 276 ? 35.193 -12.163 -27.483 1.00 70.31 276 LYS A C 1
ATOM 2150 O O . LYS A 1 276 ? 34.235 -12.696 -28.038 1.00 70.31 276 LYS A O 1
ATOM 2155 N N . GLU A 1 277 ? 35.508 -12.390 -26.216 1.00 80.88 277 GLU A N 1
ATOM 2156 C CA . GLU A 1 277 ? 34.644 -13.154 -25.325 1.00 80.88 277 GLU A CA 1
ATOM 2157 C C . GLU A 1 277 ? 33.277 -12.460 -25.210 1.00 80.88 277 GLU A C 1
ATOM 2159 O O . GLU A 1 277 ? 33.193 -11.283 -24.853 1.00 80.88 277 GLU A O 1
ATOM 2164 N N . VAL A 1 278 ? 32.214 -13.183 -25.569 1.00 86.00 278 VAL A N 1
ATOM 2165 C CA . VAL A 1 278 ? 30.838 -12.682 -25.512 1.00 86.00 278 VAL A CA 1
ATOM 2166 C C . VAL A 1 278 ? 30.358 -12.731 -24.068 1.00 86.00 278 VAL A C 1
ATOM 2168 O O . VAL A 1 278 ? 30.306 -13.794 -23.450 1.00 86.00 278 VAL A O 1
ATOM 2171 N N . LEU A 1 279 ? 29.970 -11.577 -23.536 1.00 90.94 279 LEU A N 1
ATOM 2172 C CA . LEU A 1 279 ? 29.419 -11.469 -22.192 1.00 90.94 279 LEU A CA 1
ATOM 2173 C C . LEU A 1 279 ? 27.963 -11.938 -22.161 1.00 90.94 279 LEU A C 1
ATOM 2175 O O . LEU A 1 279 ? 27.196 -11.687 -23.096 1.00 90.94 279 LEU A O 1
ATOM 2179 N N . SER A 1 280 ? 27.549 -12.557 -21.048 1.00 91.62 280 SER A N 1
ATOM 2180 C CA . SER A 1 280 ? 26.123 -12.777 -20.781 1.00 91.62 280 SER A CA 1
ATOM 2181 C C . SER A 1 280 ? 25.387 -11.438 -20.688 1.00 91.62 280 SER A C 1
ATOM 2183 O O . SER A 1 280 ? 26.001 -10.401 -20.430 1.00 91.62 280 SER A O 1
ATOM 2185 N N . PHE A 1 281 ? 24.065 -11.450 -20.862 1.00 90.00 281 PHE A N 1
ATOM 2186 C CA . PHE A 1 281 ? 23.250 -10.238 -20.765 1.00 90.00 281 PHE A CA 1
ATOM 2187 C C . PHE A 1 281 ? 23.459 -9.506 -19.431 1.00 90.00 281 PHE A C 1
ATOM 2189 O O . PHE A 1 281 ? 23.614 -8.287 -19.407 1.00 90.00 281 PHE A O 1
ATOM 2196 N N . GLU A 1 282 ? 23.521 -10.247 -18.325 1.00 89.62 282 GLU A N 1
ATOM 2197 C CA . GLU A 1 282 ? 23.722 -9.707 -16.980 1.00 89.62 282 GLU A CA 1
ATOM 2198 C C . GLU A 1 282 ? 25.126 -9.121 -16.812 1.00 89.62 282 GLU A C 1
ATOM 2200 O O . GLU A 1 282 ? 25.267 -8.007 -16.310 1.00 89.62 282 GLU A O 1
ATOM 2205 N N . ALA A 1 283 ? 26.159 -9.840 -17.265 1.00 90.94 283 ALA A N 1
ATOM 2206 C CA . ALA A 1 283 ? 27.541 -9.371 -17.193 1.00 90.94 283 ALA A CA 1
ATOM 2207 C C . ALA A 1 283 ? 27.748 -8.110 -18.045 1.00 90.94 283 ALA A C 1
ATOM 2209 O O . ALA A 1 283 ? 28.364 -7.146 -17.594 1.00 90.94 283 ALA A O 1
ATOM 2210 N N . TRP A 1 284 ? 27.157 -8.087 -19.242 1.00 93.00 284 TRP A N 1
ATOM 2211 C CA . TRP A 1 284 ? 27.150 -6.921 -20.114 1.00 93.00 284 TRP A CA 1
ATOM 2212 C C . TRP A 1 284 ? 26.433 -5.733 -19.462 1.00 93.00 284 TRP A C 1
ATOM 2214 O O . TRP A 1 284 ? 26.957 -4.622 -19.469 1.00 93.00 284 TRP A O 1
ATOM 2224 N N . CYS A 1 285 ? 25.269 -5.948 -18.838 1.00 90.00 285 CYS A N 1
ATOM 2225 C CA . CYS A 1 285 ? 24.558 -4.884 -18.127 1.00 90.00 285 CYS A CA 1
ATOM 2226 C C . CYS A 1 285 ? 25.398 -4.284 -16.988 1.00 90.00 285 CYS A C 1
ATOM 2228 O O . CYS A 1 285 ? 25.458 -3.060 -16.865 1.00 90.00 285 CYS A O 1
ATOM 2230 N N . GLU A 1 286 ? 26.061 -5.113 -16.176 1.00 89.19 286 GLU A N 1
ATOM 2231 C CA . GLU A 1 286 ? 26.919 -4.631 -15.084 1.00 89.19 286 GLU A CA 1
ATOM 2232 C C . GLU A 1 286 ? 28.134 -3.853 -15.606 1.00 89.19 286 GLU A C 1
ATOM 2234 O O . GLU A 1 286 ? 28.453 -2.787 -15.076 1.00 89.19 286 GLU A O 1
ATOM 2239 N N . GLU A 1 287 ? 28.763 -4.303 -16.695 1.00 89.44 287 GLU A N 1
ATOM 2240 C CA . GLU A 1 287 ? 29.857 -3.553 -17.316 1.00 89.44 287 GLU A CA 1
ATOM 2241 C C . GLU A 1 287 ? 29.381 -2.189 -17.842 1.00 89.44 287 GLU A C 1
ATOM 2243 O O . GLU A 1 287 ? 29.995 -1.155 -17.565 1.00 89.44 287 GLU A O 1
ATOM 2248 N N . ARG A 1 288 ? 28.252 -2.150 -18.560 1.00 88.88 288 ARG A N 1
ATOM 2249 C CA . ARG A 1 288 ? 27.708 -0.900 -19.119 1.00 88.88 288 ARG A CA 1
ATOM 2250 C C . ARG A 1 288 ? 27.261 0.071 -18.034 1.00 88.88 288 ARG A C 1
ATOM 2252 O O . ARG A 1 288 ? 27.433 1.281 -18.187 1.00 88.88 288 ARG A O 1
ATOM 2259 N N . LYS A 1 289 ? 26.744 -0.438 -16.916 1.00 86.00 289 LYS A N 1
ATOM 2260 C CA . LYS A 1 289 ? 26.392 0.367 -15.743 1.00 86.00 289 LYS A CA 1
ATOM 2261 C C . LYS A 1 289 ? 27.612 1.088 -15.167 1.00 86.00 289 LYS A C 1
ATOM 2263 O O . LYS A 1 289 ? 27.517 2.277 -14.875 1.00 86.00 289 LYS A O 1
ATOM 2268 N N . LEU A 1 290 ? 28.759 0.411 -15.072 1.00 84.69 290 LEU A N 1
ATOM 2269 C CA . LEU A 1 290 ? 30.023 1.001 -14.606 1.00 84.69 290 LEU A CA 1
ATOM 2270 C C . LEU A 1 290 ? 30.631 2.011 -15.586 1.00 84.69 290 LEU A C 1
ATOM 2272 O O . LEU A 1 290 ? 31.448 2.828 -15.179 1.00 84.69 290 LEU A O 1
ATOM 2276 N N . GLN A 1 291 ? 30.253 1.972 -16.864 1.00 85.44 291 GLN A N 1
ATOM 2277 C CA . GLN A 1 291 ? 30.714 2.931 -17.876 1.00 85.44 291 GLN A CA 1
ATOM 2278 C C . GLN A 1 291 ? 29.816 4.167 -17.979 1.00 85.44 291 GLN A C 1
ATOM 2280 O O . GLN A 1 291 ? 30.217 5.179 -18.555 1.00 85.44 291 GLN A O 1
ATOM 2285 N N . SER A 1 292 ? 28.589 4.097 -17.460 1.00 78.19 292 SER A N 1
ATOM 2286 C CA . SER A 1 292 ? 27.644 5.198 -17.575 1.00 78.19 292 SER A CA 1
ATOM 2287 C C . SER A 1 292 ? 27.860 6.221 -16.452 1.00 78.19 292 SER A C 1
ATOM 2289 O O . SER A 1 292 ? 27.687 5.895 -15.272 1.00 78.19 292 SER A O 1
ATOM 2291 N N . PRO A 1 293 ? 28.164 7.490 -16.794 1.00 70.25 293 PRO A N 1
ATOM 2292 C CA . PRO A 1 293 ? 28.426 8.541 -15.810 1.00 70.25 293 PRO A CA 1
ATOM 2293 C C . PRO A 1 293 ? 27.195 8.883 -14.955 1.00 70.25 293 PRO A C 1
ATOM 2295 O O . PRO A 1 293 ? 27.315 9.553 -13.935 1.00 70.25 293 PRO A O 1
ATOM 2298 N N . GLN A 1 294 ? 26.007 8.417 -15.354 1.00 66.44 294 GLN A N 1
ATOM 2299 C CA . GLN A 1 294 ? 24.741 8.638 -14.653 1.00 66.44 294 GLN A CA 1
ATOM 2300 C C . GLN A 1 294 ? 24.539 7.688 -13.459 1.00 66.44 294 GLN A C 1
ATOM 2302 O O . GLN A 1 294 ? 23.700 7.973 -12.613 1.00 66.44 294 GLN A O 1
ATOM 2307 N N . PHE A 1 295 ? 25.306 6.592 -13.362 1.00 58.16 295 PHE A N 1
ATOM 2308 C CA . PHE A 1 295 ? 25.213 5.609 -12.268 1.00 58.16 295 PHE A CA 1
ATOM 2309 C C . PHE A 1 295 ? 26.365 5.706 -11.252 1.00 58.16 295 PHE A C 1
ATOM 2311 O O . PHE A 1 295 ? 26.552 4.796 -10.448 1.00 58.16 295 PHE A O 1
ATOM 2318 N N . HIS A 1 296 ? 27.170 6.774 -11.294 1.00 50.72 296 HIS A N 1
ATOM 2319 C CA . HIS A 1 296 ? 28.298 6.992 -10.370 1.00 50.72 296 HIS A CA 1
ATOM 2320 C C . HIS A 1 296 ? 27.904 7.708 -9.063 1.00 50.72 296 HIS A C 1
ATOM 2322 O O . HIS A 1 296 ? 28.786 8.041 -8.269 1.00 50.72 296 HIS A O 1
ATOM 2328 N N . PHE A 1 297 ? 26.608 7.945 -8.839 1.00 44.38 297 PHE A N 1
ATOM 2329 C CA . PHE A 1 297 ? 26.060 8.648 -7.677 1.00 44.38 297 PHE A CA 1
ATOM 2330 C C . PHE A 1 297 ? 24.926 7.853 -7.032 1.00 44.38 297 PHE A C 1
ATOM 2332 O O . PHE A 1 297 ? 24.090 7.307 -7.788 1.00 44.38 297 PHE A O 1
#